Protein AF-0000000077130452 (afdb_homodimer)

pLDDT: mean 79.38, std 14.17, range [27.77, 95.69]

Structure (mmCIF, N/CA/C/O backbone):
data_AF-0000000077130452-model_v1
#
loop_
_entity.id
_entity.type
_entity.pdbx_description
1 polymer 'Flagellar outer dynein arm light chain 6'
#
loop_
_atom_site.group_PDB
_atom_site.id
_atom_site.type_symbol
_atom_site.label_atom_id
_atom_site.label_alt_id
_atom_site.label_comp_id
_atom_site.label_asym_id
_atom_site.label_entity_id
_atom_site.label_seq_id
_atom_site.pdbx_PDB_ins_code
_atom_site.Cartn_x
_atom_site.Cartn_y
_atom_site.Cartn_z
_atom_site.occupancy
_atom_site.B_iso_or_equiv
_atom_site.auth_seq_id
_atom_site.auth_comp_id
_atom_site.auth_asym_id
_atom_site.auth_atom_id
_atom_site.pdbx_PDB_model_num
ATOM 1 N N . MET A 1 1 ? 11.617 19.062 -5.348 1 53.16 1 MET A N 1
ATOM 2 C CA . MET A 1 1 ? 11.344 18.922 -3.918 1 53.16 1 MET A CA 1
ATOM 3 C C . MET A 1 1 ? 10.008 18.219 -3.688 1 53.16 1 MET A C 1
ATOM 5 O O . MET A 1 1 ? 9.078 18.375 -4.48 1 53.16 1 MET A O 1
ATOM 9 N N . SER A 1 2 ? 9.766 17.203 -2.75 1 75.5 2 SER A N 1
ATOM 10 C CA . SER A 1 2 ? 8.531 16.438 -2.564 1 75.5 2 SER A CA 1
ATOM 11 C C . SER A 1 2 ? 7.43 17.312 -1.961 1 75.5 2 SER A C 1
ATOM 13 O O . SER A 1 2 ? 7.711 18.219 -1.174 1 75.5 2 SER A O 1
ATOM 15 N N . PHE A 1 3 ? 6.348 17.359 -2.559 1 86.62 3 PHE A N 1
ATOM 16 C CA . PHE A 1 3 ? 5.227 18.141 -2.049 1 86.62 3 PHE A CA 1
ATOM 17 C C . PHE A 1 3 ? 4.82 17.656 -0.661 1 86.62 3 PHE A C 1
ATOM 19 O O . PHE A 1 3 ? 4.105 18.359 0.059 1 86.62 3 PHE A O 1
ATOM 26 N N . GLN A 1 4 ? 5.406 16.469 -0.27 1 92 4 GLN A N 1
ATOM 27 C CA . GLN A 1 4 ? 5.121 15.945 1.064 1 92 4 GLN A CA 1
ATOM 28 C C . GLN A 1 4 ? 6.375 15.953 1.937 1 92 4 GLN A C 1
ATOM 30 O O . GLN A 1 4 ? 7.473 15.672 1.458 1 92 4 GLN A O 1
ATOM 35 N N . THR A 1 5 ? 6.141 16.344 3.184 1 93 5 THR A N 1
ATOM 36 C CA . THR A 1 5 ? 7.215 16.266 4.168 1 93 5 THR A CA 1
ATOM 37 C C . THR A 1 5 ? 7.125 14.961 4.965 1 93 5 THR A C 1
ATOM 39 O O . THR A 1 5 ? 6.047 14.594 5.441 1 93 5 THR A O 1
ATOM 42 N N . ALA A 1 6 ? 8.227 14.289 5.09 1 93.06 6 ALA A N 1
ATOM 43 C CA . ALA A 1 6 ? 8.25 13.039 5.844 1 93.06 6 ALA A CA 1
ATOM 44 C C . ALA A 1 6 ? 8.438 13.305 7.336 1 93.06 6 ALA A C 1
ATOM 46 O O . ALA A 1 6 ? 9.391 13.977 7.738 1 93.06 6 ALA A O 1
ATOM 47 N N . LEU A 1 7 ? 7.461 12.75 8.141 1 94.75 7 LEU A N 1
ATOM 48 C CA . LEU A 1 7 ? 7.621 12.742 9.586 1 94.75 7 LEU A CA 1
ATOM 49 C C . LEU A 1 7 ? 8.422 11.523 10.039 1 94.75 7 LEU A C 1
ATOM 51 O O . LEU A 1 7 ? 8.023 10.383 9.773 1 94.75 7 LEU A O 1
ATOM 55 N N . THR A 1 8 ? 9.492 11.781 10.703 1 88.56 8 THR A N 1
ATOM 56 C CA . THR A 1 8 ? 10.43 10.688 10.938 1 88.56 8 THR A CA 1
ATOM 57 C C . THR A 1 8 ? 10.383 10.234 12.391 1 88.56 8 THR A C 1
ATOM 59 O O . THR A 1 8 ? 10.852 9.141 12.719 1 88.56 8 THR A O 1
ATOM 62 N N . ASP A 1 9 ? 9.969 11.07 13.211 1 94.31 9 ASP A N 1
ATOM 63 C CA . ASP A 1 9 ? 9.945 10.75 14.633 1 94.31 9 ASP A CA 1
ATOM 64 C C . ASP A 1 9 ? 8.867 11.547 15.359 1 94.31 9 ASP A C 1
ATOM 66 O O . ASP A 1 9 ? 8.18 12.375 14.75 1 94.31 9 ASP A O 1
ATOM 70 N N . ASP A 1 10 ? 8.727 11.266 16.672 1 95.69 10 ASP A N 1
ATOM 71 C CA . ASP A 1 10 ? 7.676 11.898 17.469 1 95.69 10 ASP A CA 1
ATOM 72 C C . ASP A 1 10 ? 7.938 13.398 17.625 1 95.69 10 ASP A C 1
ATOM 74 O O . ASP A 1 10 ? 7 14.188 17.703 1 95.69 10 ASP A O 1
ATOM 78 N N . ALA A 1 11 ? 9.18 13.734 17.641 1 95.06 11 ALA A N 1
ATOM 79 C CA . ALA A 1 11 ? 9.523 15.156 17.766 1 95.06 11 ALA A CA 1
ATOM 80 C C . ALA A 1 11 ? 9.023 15.938 16.547 1 95.06 11 ALA A C 1
ATOM 82 O O . ALA A 1 11 ? 8.398 17 16.703 1 95.06 11 ALA A O 1
ATOM 83 N N . SER A 1 12 ? 9.266 15.414 15.383 1 94.38 12 SER A N 1
ATOM 84 C CA . SER A 1 12 ? 8.781 16.047 14.164 1 94.38 12 SER A CA 1
ATOM 85 C C . SER A 1 12 ? 7.262 16.062 14.102 1 94.38 12 SER A C 1
ATOM 87 O O . SER A 1 12 ? 6.656 17.031 13.648 1 94.38 12 SER A O 1
ATOM 89 N N . TRP A 1 13 ? 6.66 15.055 14.578 1 94.25 13 TRP A N 1
ATOM 90 C CA . TRP A 1 13 ? 5.203 14.984 14.633 1 94.25 13 TRP A CA 1
ATOM 91 C C . TRP A 1 13 ? 4.641 16.109 15.508 1 94.25 13 TRP A C 1
ATOM 93 O O . TRP A 1 13 ? 3.742 16.844 15.086 1 94.25 13 TRP A O 1
ATOM 103 N N . LYS A 1 14 ? 5.152 16.219 16.656 1 92.81 14 LYS A N 1
ATOM 104 C CA . LYS A 1 14 ? 4.684 17.234 17.594 1 92.81 14 LYS A CA 1
ATOM 105 C C . LYS A 1 14 ? 4.855 18.641 17 1 92.81 14 LYS A C 1
ATOM 107 O O . LYS A 1 14 ? 3.92 19.438 17.031 1 92.81 14 LYS A O 1
ATOM 112 N N . LEU A 1 15 ? 5.969 18.922 16.5 1 93.06 15 LEU A N 1
ATOM 113 C CA . LEU A 1 15 ? 6.309 20.25 15.984 1 93.06 15 LEU A CA 1
ATOM 114 C C . LEU A 1 15 ? 5.445 20.594 14.773 1 93.06 15 LEU A C 1
ATOM 116 O O . LEU A 1 15 ? 4.855 21.688 14.719 1 93.06 15 LEU A O 1
ATOM 120 N N . GLU A 1 16 ? 5.301 19.625 13.875 1 93.12 16 GLU A N 1
ATOM 121 C CA . GLU A 1 16 ? 4.68 19.922 12.594 1 93.12 16 GLU A CA 1
ATOM 122 C C . GLU A 1 16 ? 3.162 19.797 12.664 1 93.12 16 GLU A C 1
ATOM 124 O O . GLU A 1 16 ? 2.438 20.5 11.961 1 93.12 16 GLU A O 1
ATOM 129 N N . ILE A 1 17 ? 2.656 18.938 13.484 1 91.56 17 ILE A N 1
ATOM 130 C CA . ILE A 1 17 ? 1.232 18.625 13.477 1 91.56 17 ILE A CA 1
ATOM 131 C C . ILE A 1 17 ? 0.547 19.297 14.656 1 91.56 17 ILE A C 1
ATOM 133 O O . ILE A 1 17 ? -0.496 19.938 14.5 1 91.56 17 ILE A O 1
ATOM 137 N N . MET A 1 18 ? 1.124 19.266 15.781 1 89.31 18 MET A N 1
ATOM 138 C CA . MET A 1 18 ? 0.428 19.672 17 1 89.31 18 MET A CA 1
ATOM 139 C C . MET A 1 18 ? 0.688 21.141 17.297 1 89.31 18 MET A C 1
ATOM 141 O O . MET A 1 18 ? -0.139 21.812 17.938 1 89.31 18 MET A O 1
ATOM 145 N N . GLU A 1 19 ? 1.755 21.656 16.906 1 90.31 19 GLU A N 1
ATOM 146 C CA . GLU A 1 19 ? 2.15 23 17.297 1 90.31 19 GLU A CA 1
ATOM 147 C C . GLU A 1 19 ? 2.072 23.969 16.125 1 90.31 19 GLU A C 1
ATOM 149 O O . GLU A 1 19 ? 2.898 24.891 16 1 90.31 19 GLU A O 1
ATOM 154 N N . THR A 1 20 ? 1.308 23.766 15.164 1 87.44 20 THR A N 1
ATOM 155 C CA . THR A 1 20 ? 1.154 24.641 14.008 1 87.44 20 THR A CA 1
ATOM 156 C C . THR A 1 20 ? -0.302 25.062 13.836 1 87.44 20 THR A C 1
ATOM 158 O O . THR A 1 20 ? -1.007 24.531 12.969 1 87.44 20 THR A O 1
ATOM 161 N N . PRO A 1 21 ? -0.694 26.047 14.57 1 87.06 21 PRO A N 1
ATOM 162 C CA . PRO A 1 21 ? -2.084 26.5 14.492 1 87.06 21 PRO A CA 1
ATOM 163 C C . PRO A 1 21 ? -2.422 27.141 13.141 1 87.06 21 PRO A C 1
ATOM 165 O O . PRO A 1 21 ? -1.554 27.75 12.508 1 87.06 21 PRO A O 1
ATOM 168 N N . GLY A 1 22 ? -3.625 26.922 12.68 1 87.75 22 GLY A N 1
ATOM 169 C CA . GLY A 1 22 ? -4.117 27.562 11.469 1 87.75 22 GLY A CA 1
ATOM 170 C C . GLY A 1 22 ? -3.785 26.781 10.203 1 87.75 22 GLY A C 1
ATOM 171 O O . GLY A 1 22 ? -4.141 27.203 9.102 1 87.75 22 GLY A O 1
ATOM 172 N N . MET A 1 23 ? -3.1 25.703 10.422 1 88.25 23 MET A N 1
ATOM 173 C CA . MET A 1 23 ? -2.68 24.891 9.273 1 88.25 23 MET A CA 1
ATOM 174 C C . MET A 1 23 ? -3.539 23.641 9.141 1 88.25 23 MET A C 1
ATOM 176 O O . MET A 1 23 ? -3.844 22.984 10.141 1 88.25 23 MET A O 1
ATOM 180 N N . PHE A 1 24 ? -3.982 23.453 7.883 1 88.62 24 PHE A N 1
ATOM 181 C CA . PHE A 1 24 ? -4.625 22.188 7.555 1 88.62 24 PHE A CA 1
ATOM 182 C C . PHE A 1 24 ? -3.59 21.141 7.148 1 88.62 24 PHE A C 1
ATOM 184 O O . PHE A 1 24 ? -2.906 21.312 6.137 1 88.62 24 PHE A O 1
ATOM 191 N N . GLN A 1 25 ? -3.521 20.141 7.984 1 91 25 GLN A N 1
ATOM 192 C CA . GLN A 1 25 ? -2.463 19.156 7.773 1 91 25 GLN A CA 1
ATOM 193 C C . GLN A 1 25 ? -3.039 17.812 7.34 1 91 25 GLN A C 1
ATOM 195 O O . GLN A 1 25 ? -4.012 17.328 7.926 1 91 25 GLN A O 1
ATOM 200 N N . ILE A 1 26 ? -2.459 17.297 6.305 1 90.56 26 ILE A N 1
ATOM 201 C CA . ILE A 1 26 ? -2.842 15.992 5.789 1 90.56 26 ILE A CA 1
ATOM 202 C C . ILE A 1 26 ? -1.661 15.031 5.902 1 90.56 26 ILE A C 1
ATOM 204 O O . ILE A 1 26 ? -0.578 15.305 5.379 1 90.56 26 ILE A O 1
ATOM 208 N N . ILE A 1 27 ? -1.965 13.891 6.605 1 91.69 27 ILE A N 1
ATOM 209 C CA . ILE A 1 27 ? -0.897 12.93 6.863 1 91.69 27 ILE A CA 1
ATOM 210 C C . ILE A 1 27 ? -1.239 11.594 6.215 1 91.69 27 ILE A C 1
ATOM 212 O O . ILE A 1 27 ? -2.277 11 6.512 1 91.69 27 ILE A O 1
ATOM 216 N N . ASP A 1 28 ? -0.434 11.234 5.316 1 89.44 28 ASP A N 1
ATOM 217 C CA . ASP A 1 28 ? -0.476 9.883 4.758 1 89.44 28 ASP A CA 1
ATOM 218 C C . ASP A 1 28 ? 0.273 8.898 5.648 1 89.44 28 ASP A C 1
ATOM 220 O O . ASP A 1 28 ? 1.506 8.891 5.68 1 89.44 28 ASP A O 1
ATOM 224 N N . VAL A 1 29 ? -0.479 8.062 6.387 1 89.31 29 VAL A N 1
ATOM 225 C CA . VAL A 1 29 ? 0.118 7.117 7.328 1 89.31 29 VAL A CA 1
ATOM 226 C C . VAL A 1 29 ? 0.308 5.762 6.652 1 89.31 29 VAL A C 1
ATOM 228 O O . VAL A 1 29 ? -0.655 5.164 6.164 1 89.31 29 VAL A O 1
ATOM 231 N N . HIS A 1 30 ? 1.529 5.398 6.668 1 82.88 30 HIS A N 1
ATOM 232 C CA . HIS A 1 30 ? 1.916 4.145 6.031 1 82.88 30 HIS A CA 1
ATOM 233 C C . HIS A 1 30 ? 2.902 3.367 6.898 1 82.88 30 HIS A C 1
ATOM 235 O O . HIS A 1 30 ? 3.168 3.75 8.039 1 82.88 30 HIS A O 1
ATOM 241 N N . GLN A 1 31 ? 3.312 2.201 6.332 1 78.12 31 GLN A N 1
ATOM 242 C CA . GLN A 1 31 ? 4.387 1.441 6.965 1 78.12 31 GLN A CA 1
ATOM 243 C C . GLN A 1 31 ? 5.625 1.396 6.07 1 78.12 31 GLN A C 1
ATOM 245 O O . GLN A 1 31 ? 5.531 1.597 4.859 1 78.12 31 GLN A O 1
ATOM 250 N N . SER A 1 32 ? 6.719 1.071 6.656 1 75.25 32 SER A N 1
ATOM 251 C CA . SER A 1 32 ? 8 1.127 5.969 1 75.25 32 SER A CA 1
ATOM 252 C C . SER A 1 32 ? 7.996 0.261 4.711 1 75.25 32 SER A C 1
ATOM 254 O O . SER A 1 32 ? 8.562 0.641 3.688 1 75.25 32 SER A O 1
ATOM 256 N N . TRP A 1 33 ? 7.352 -0.748 4.715 1 69.19 33 TRP A N 1
ATOM 257 C CA . TRP A 1 33 ? 7.398 -1.681 3.596 1 69.19 33 TRP A CA 1
ATOM 258 C C . TRP A 1 33 ? 6.336 -1.34 2.557 1 69.19 33 TRP A C 1
ATOM 260 O O . TRP A 1 33 ? 6.359 -1.862 1.44 1 69.19 33 TRP A O 1
ATOM 270 N N . THR A 1 34 ? 5.477 -0.642 2.758 1 69.69 34 THR A N 1
ATOM 271 C CA . THR A 1 34 ? 4.457 -0.281 1.779 1 69.69 34 THR A CA 1
ATOM 272 C C . THR A 1 34 ? 4.719 1.112 1.215 1 69.69 34 THR A C 1
ATOM 274 O O . THR A 1 34 ? 4.559 1.342 0.014 1 69.69 34 THR A O 1
ATOM 277 N N . GLY A 1 35 ? 5.246 1.901 1.979 1 72.56 35 GLY A N 1
ATOM 278 C CA . GLY A 1 35 ? 5.406 3.287 1.569 1 72.56 35 GLY A CA 1
ATOM 279 C C . GLY A 1 35 ? 4.086 3.996 1.332 1 72.56 35 GLY A C 1
ATOM 280 O O . GLY A 1 35 ? 3.018 3.434 1.589 1 72.56 35 GLY A O 1
ATOM 281 N N . PRO A 1 36 ? 4.211 5.301 0.922 1 76.69 36 PRO A N 1
ATOM 282 C CA . PRO A 1 36 ? 2.994 6.082 0.693 1 76.69 36 PRO A CA 1
ATOM 283 C C . PRO A 1 36 ? 2.23 5.637 -0.551 1 76.69 36 PRO A C 1
ATOM 285 O O . PRO A 1 36 ? 2.84 5.195 -1.528 1 76.69 36 PRO A O 1
ATOM 288 N N . CYS A 1 37 ? 0.938 5.723 -0.411 1 71.69 37 CYS A N 1
ATOM 289 C CA . CYS A 1 37 ? 0.054 5.27 -1.479 1 71.69 37 CYS A CA 1
ATOM 290 C C . CYS A 1 37 ? 0.219 6.129 -2.725 1 71.69 37 CYS A C 1
ATOM 292 O O . CYS A 1 37 ? 0.013 7.344 -2.678 1 71.69 37 CYS A O 1
ATOM 294 N N . LYS A 1 38 ? 0.554 5.496 -3.758 1 68.69 38 LYS A N 1
ATOM 295 C CA . LYS A 1 38 ? 0.825 6.219 -4.996 1 68.69 38 LYS A CA 1
ATOM 296 C C . LYS A 1 38 ? -0.445 6.863 -5.547 1 68.69 38 LYS A C 1
ATOM 298 O O . LYS A 1 38 ? -0.415 8 -6.02 1 68.69 38 LYS A O 1
ATOM 303 N N . ALA A 1 39 ? -1.472 6.156 -5.469 1 68.5 39 ALA A N 1
ATOM 304 C CA . ALA A 1 39 ? -2.729 6.641 -6.039 1 68.5 39 ALA A CA 1
ATOM 305 C C . ALA A 1 39 ? -3.139 7.969 -5.414 1 68.5 39 ALA A C 1
ATOM 307 O O . ALA A 1 39 ? -3.586 8.883 -6.113 1 68.5 39 ALA A O 1
ATOM 308 N N . ILE A 1 40 ? -2.943 8.109 -4.273 1 75.44 40 ILE A N 1
ATOM 309 C CA . ILE A 1 40 ? -3.395 9.312 -3.578 1 75.44 40 ILE A CA 1
ATOM 310 C C . ILE A 1 40 ? -2.352 10.422 -3.729 1 75.44 40 ILE A C 1
ATOM 312 O O . ILE A 1 40 ? -2.678 11.602 -3.637 1 75.44 40 ILE A O 1
ATOM 316 N N . GLN A 1 41 ? -1.177 9.977 -3.945 1 78.44 41 GLN A N 1
ATOM 317 C CA . GLN A 1 41 ? -0.12 10.969 -4.113 1 78.44 41 GLN A CA 1
ATOM 318 C C . GLN A 1 41 ? -0.396 11.867 -5.312 1 78.44 41 GLN A C 1
ATOM 320 O O . GLN A 1 41 ? -0.144 13.078 -5.262 1 78.44 41 GLN A O 1
ATOM 325 N N . SER A 1 42 ? -0.826 11.281 -6.344 1 77.19 42 SER A N 1
ATOM 326 C CA . SER A 1 42 ? -1.162 12.07 -7.523 1 77.19 42 SER A CA 1
ATOM 327 C C . SER A 1 42 ? -2.242 13.102 -7.211 1 77.19 42 SER A C 1
ATOM 329 O O . SER A 1 42 ? -2.156 14.25 -7.648 1 77.19 42 SER A O 1
ATOM 331 N N . THR A 1 43 ? -3.215 12.742 -6.5 1 78.06 43 THR A N 1
ATOM 332 C CA . THR A 1 43 ? -4.305 13.625 -6.109 1 78.06 43 THR A CA 1
ATOM 333 C C . THR A 1 43 ? -3.793 14.742 -5.203 1 78.06 43 THR A C 1
ATOM 335 O O . THR A 1 43 ? -4.117 15.914 -5.41 1 78.06 43 THR A O 1
ATOM 338 N N . PHE A 1 44 ? -2.992 14.422 -4.289 1 83.38 44 PHE A N 1
ATOM 339 C CA . PHE A 1 44 ? -2.428 15.398 -3.365 1 83.38 44 PHE A CA 1
ATOM 340 C C . PHE A 1 44 ? -1.548 16.406 -4.105 1 83.38 44 PHE A C 1
ATOM 342 O O . PHE A 1 44 ? -1.563 17.594 -3.799 1 83.38 44 PHE A O 1
ATOM 349 N N . LYS A 1 45 ? -0.861 15.859 -5.066 1 84.69 45 LYS A N 1
ATOM 350 C CA . LYS A 1 45 ? -0.005 16.734 -5.859 1 84.69 45 LYS A CA 1
ATOM 351 C C . LYS A 1 45 ? -0.831 17.766 -6.625 1 84.69 45 LYS A C 1
ATOM 353 O O . LYS A 1 45 ? -0.476 18.953 -6.664 1 84.69 45 LYS A O 1
ATOM 358 N N . LYS A 1 46 ? -1.839 17.344 -7.164 1 80.44 46 LYS A N 1
ATOM 359 C CA . LYS A 1 46 ? -2.734 18.234 -7.883 1 80.44 46 LYS A CA 1
ATOM 360 C C . LYS A 1 46 ? -3.295 19.312 -6.957 1 80.44 46 LYS A C 1
ATOM 362 O O . LYS A 1 46 ? -3.295 20.5 -7.301 1 80.44 46 LYS A O 1
ATOM 367 N N . ILE A 1 47 ? -3.74 18.906 -5.828 1 80.94 47 ILE A N 1
ATOM 368 C CA . ILE A 1 47 ? -4.301 19.844 -4.855 1 80.94 47 ILE A CA 1
ATOM 369 C C . ILE A 1 47 ? -3.229 20.828 -4.402 1 80.94 47 ILE A C 1
ATOM 371 O O . ILE A 1 47 ? -3.492 22.016 -4.266 1 80.94 47 ILE A O 1
ATOM 375 N N . PHE A 1 48 ? -2.09 20.359 -4.188 1 82.56 48 PHE A N 1
ATOM 376 C CA . PHE A 1 48 ? -0.96 21.188 -3.766 1 82.56 48 PHE A CA 1
ATOM 377 C C . PHE A 1 48 ? -0.667 22.266 -4.793 1 82.56 48 PHE A C 1
ATOM 379 O O . PHE A 1 48 ? -0.435 23.422 -4.434 1 82.56 48 PHE A O 1
ATOM 386 N N . PHE A 1 49 ? -0.702 21.875 -5.977 1 84.62 49 PHE A N 1
ATOM 387 C CA . PHE A 1 49 ? -0.377 22.828 -7.039 1 84.62 49 PHE A CA 1
ATOM 388 C C . PHE A 1 49 ? -1.52 23.812 -7.254 1 84.62 49 PHE A C 1
ATOM 390 O O . PHE A 1 49 ? -1.284 24.984 -7.527 1 84.62 49 PHE A O 1
ATOM 397 N N . GLU A 1 50 ? -2.744 23.391 -7.059 1 80.69 50 GLU A N 1
ATOM 398 C CA . GLU A 1 50 ? -3.916 24.219 -7.312 1 80.69 50 GLU A CA 1
ATOM 399 C C . GLU A 1 50 ? -4.219 25.125 -6.117 1 80.69 50 GLU A C 1
ATOM 401 O O . GLU A 1 50 ? -4.742 26.234 -6.285 1 80.69 50 GLU A O 1
ATOM 406 N N . HIS A 1 51 ? -3.848 24.609 -4.914 1 79.75 51 HIS A N 1
ATOM 407 C CA . HIS A 1 51 ? -4.227 25.344 -3.705 1 79.75 51 HIS A CA 1
ATOM 408 C C . HIS A 1 51 ? -3.023 25.562 -2.793 1 79.75 51 HIS A C 1
ATOM 410 O O . HIS A 1 51 ? -3.168 25.594 -1.568 1 79.75 51 HIS A O 1
ATOM 416 N N . GLY A 1 52 ? -1.884 25.625 -3.395 1 75.06 52 GLY A N 1
ATOM 417 C CA . GLY A 1 52 ? -0.645 25.75 -2.645 1 75.06 52 GLY A CA 1
ATOM 418 C C . GLY A 1 52 ? -0.56 27.047 -1.858 1 75.06 52 GLY A C 1
ATOM 419 O O . GLY A 1 52 ? 0.226 27.156 -0.915 1 75.06 52 GLY A O 1
ATOM 420 N N . ASP A 1 53 ? -1.363 27.969 -2.143 1 83.19 53 ASP A N 1
ATOM 421 C CA . ASP A 1 53 ? -1.396 29.25 -1.46 1 83.19 53 ASP A CA 1
ATOM 422 C C . ASP A 1 53 ? -2.23 29.172 -0.183 1 83.19 53 ASP A C 1
ATOM 424 O O . ASP A 1 53 ? -2.172 30.078 0.657 1 83.19 53 ASP A O 1
ATOM 428 N N . LYS A 1 54 ? -2.936 28.141 -0.027 1 81.81 54 LYS A N 1
ATOM 429 C CA . LYS A 1 54 ? -3.754 27.938 1.165 1 81.81 54 LYS A CA 1
ATOM 430 C C . LYS A 1 54 ? -2.934 27.312 2.289 1 81.81 54 LYS A C 1
ATOM 432 O O . LYS A 1 54 ? -1.845 26.781 2.053 1 81.81 54 LYS A O 1
ATOM 437 N N . PRO A 1 55 ? -3.395 27.516 3.496 1 88.38 55 PRO A N 1
ATOM 438 C CA . PRO A 1 55 ? -2.684 26.953 4.641 1 88.38 55 PRO A CA 1
ATOM 439 C C . PRO A 1 55 ? -2.867 25.438 4.754 1 88.38 55 PRO A C 1
ATOM 441 O O . PRO A 1 55 ? -3.611 24.969 5.617 1 88.38 55 PRO A O 1
ATOM 444 N N . ILE A 1 56 ? -2.256 24.781 3.783 1 88 56 ILE A N 1
ATOM 445 C CA . ILE A 1 56 ? -2.344 23.328 3.725 1 88 56 ILE A CA 1
ATOM 446 C C . ILE A 1 56 ? -0.942 22.734 3.633 1 88 56 ILE A C 1
ATOM 448 O O . ILE A 1 56 ? -0.08 23.25 2.928 1 88 56 ILE A O 1
ATOM 452 N N . LYS A 1 57 ? -0.711 21.641 4.418 1 90.88 57 LYS A N 1
ATOM 453 C CA . LYS A 1 57 ? 0.553 20.922 4.379 1 90.88 57 LYS A CA 1
ATOM 454 C C . LYS A 1 57 ? 0.315 19.406 4.273 1 90.88 57 LYS A C 1
ATOM 456 O O . LYS A 1 57 ? -0.613 18.875 4.887 1 90.88 57 LYS A O 1
ATOM 461 N N . PHE A 1 58 ? 1.157 18.844 3.496 1 91.69 58 PHE A N 1
ATOM 462 C CA . PHE A 1 58 ? 1.081 17.406 3.273 1 91.69 58 PHE A CA 1
ATOM 463 C C . PHE A 1 58 ? 2.277 16.703 3.898 1 91.69 58 PHE A C 1
ATOM 465 O O . PHE A 1 58 ? 3.418 17.141 3.744 1 91.69 58 PHE A O 1
ATOM 472 N N . PHE A 1 59 ? 1.933 15.586 4.613 1 93.25 59 PHE A N 1
ATOM 473 C CA . PHE A 1 59 ? 2.975 14.836 5.297 1 93.25 59 PHE A CA 1
ATOM 474 C C . PHE A 1 59 ? 2.852 13.344 4.996 1 93.25 59 PHE A C 1
ATOM 476 O O . PHE A 1 59 ? 1.798 12.883 4.559 1 93.25 59 PHE A O 1
ATOM 483 N N . THR A 1 60 ? 3.93 12.625 5.148 1 92.62 60 THR A N 1
ATOM 484 C CA . THR A 1 60 ? 3.947 11.172 5.254 1 92.62 60 THR A CA 1
ATOM 485 C C . THR A 1 60 ? 4.48 10.734 6.613 1 92.62 60 THR A C 1
ATOM 487 O O . THR A 1 60 ? 5.332 11.406 7.199 1 92.62 60 THR A O 1
ATOM 490 N N . ALA A 1 61 ? 3.924 9.664 7.133 1 92.62 61 ALA A N 1
ATOM 491 C CA . ALA A 1 61 ? 4.363 9.141 8.422 1 92.62 61 ALA A CA 1
ATOM 492 C C . ALA A 1 61 ? 4.438 7.613 8.391 1 92.62 61 ALA A C 1
ATOM 494 O O . ALA A 1 61 ? 3.484 6.949 7.98 1 92.62 61 ALA A O 1
ATOM 495 N N . ASP A 1 62 ? 5.57 7.156 8.844 1 89.06 62 ASP A N 1
ATOM 496 C CA . ASP A 1 62 ? 5.734 5.719 9.031 1 89.06 62 ASP A CA 1
ATOM 497 C C . ASP A 1 62 ? 5.23 5.277 10.406 1 89.06 62 ASP A C 1
ATOM 499 O O . ASP A 1 62 ? 5.867 5.559 11.422 1 89.06 62 ASP A O 1
ATOM 503 N N . ALA A 1 63 ? 4.156 4.527 10.359 1 89.88 63 ALA A N 1
ATOM 504 C CA . ALA A 1 63 ? 3.48 4.137 11.594 1 89.88 63 ALA A CA 1
ATOM 505 C C . ALA A 1 63 ? 4.379 3.25 12.453 1 89.88 63 ALA A C 1
ATOM 507 O O . ALA A 1 63 ? 4.203 3.172 13.672 1 89.88 63 ALA A O 1
ATOM 508 N N . SER A 1 64 ? 5.336 2.594 11.852 1 86.94 64 SER A N 1
ATOM 509 C CA . SER A 1 64 ? 6.207 1.686 12.586 1 86.94 64 SER A CA 1
ATOM 510 C C . SER A 1 64 ? 7.309 2.447 13.312 1 86.94 64 SER A C 1
ATOM 512 O O . SER A 1 64 ? 7.992 1.889 14.172 1 86.94 64 SER A O 1
ATOM 514 N N . LYS A 1 65 ? 7.426 3.701 13.094 1 90.5 65 LYS A N 1
ATOM 515 C CA . LYS A 1 65 ? 8.555 4.457 13.633 1 90.5 65 LYS A CA 1
ATOM 516 C C . LYS A 1 65 ? 8.078 5.59 14.531 1 90.5 65 LYS A C 1
ATOM 518 O O . LYS A 1 65 ? 8.891 6.246 15.195 1 90.5 65 LYS A O 1
ATOM 523 N N . ILE A 1 66 ? 6.855 5.922 14.453 1 94.12 66 ILE A N 1
ATOM 524 C CA . ILE A 1 66 ? 6.301 7.066 15.172 1 94.12 66 ILE A CA 1
ATOM 525 C C . ILE A 1 66 ? 5.273 6.582 16.188 1 94.12 66 ILE A C 1
ATOM 527 O O . ILE A 1 66 ? 4.25 5.996 15.82 1 94.12 66 ILE A O 1
ATOM 531 N N . ASP A 1 67 ? 5.473 6.902 17.422 1 95.31 67 ASP A N 1
ATOM 532 C CA . ASP A 1 67 ? 4.582 6.465 18.484 1 95.31 67 ASP A CA 1
ATOM 533 C C . ASP A 1 67 ? 3.186 7.055 18.312 1 95.31 67 ASP A C 1
ATOM 535 O O . ASP A 1 67 ? 2.186 6.383 18.578 1 95.31 67 ASP A O 1
ATOM 539 N N . ALA A 1 68 ? 3.055 8.25 17.891 1 92.81 68 ALA A N 1
ATOM 540 C CA . ALA A 1 68 ? 1.777 8.938 17.703 1 92.81 68 ALA A CA 1
ATOM 541 C C . ALA A 1 68 ? 0.926 8.234 16.656 1 92.81 68 ALA A C 1
ATOM 543 O O . ALA A 1 68 ? -0.293 8.422 16.609 1 92.81 68 ALA A O 1
ATOM 544 N N . ALA A 1 69 ? 1.539 7.43 15.797 1 92.81 69 ALA A N 1
ATOM 545 C CA . ALA A 1 69 ? 0.835 6.75 14.711 1 92.81 69 ALA A CA 1
ATOM 546 C C . ALA A 1 69 ? 0.806 5.242 14.938 1 92.81 69 ALA A C 1
ATOM 548 O O . ALA A 1 69 ? 0.436 4.48 14.039 1 92.81 69 ALA A O 1
ATOM 549 N N . LYS A 1 70 ? 1.173 4.746 16.125 1 92.25 70 LYS A N 1
ATOM 550 C CA . LYS A 1 70 ? 1.369 3.326 16.406 1 92.25 70 LYS A CA 1
ATOM 551 C C . LYS A 1 70 ? 0.073 2.543 16.219 1 92.25 70 LYS A C 1
ATOM 553 O O . LYS A 1 70 ? 0.099 1.369 15.844 1 92.25 70 LYS A O 1
ATOM 558 N N . ASP A 1 71 ? -1.045 3.205 16.453 1 91.12 71 ASP A N 1
ATOM 559 C CA . ASP A 1 71 ? -2.346 2.551 16.359 1 91.12 71 ASP A CA 1
ATOM 560 C C . ASP A 1 71 ? -2.682 2.189 14.914 1 91.12 71 ASP A C 1
ATOM 562 O O . ASP A 1 71 ? -3.605 1.413 14.664 1 91.12 71 ASP A O 1
ATOM 566 N N . TYR A 1 72 ? -1.905 2.65 14 1 89.25 72 TYR A N 1
ATOM 567 C CA . TYR A 1 72 ? -2.201 2.42 12.594 1 89.25 72 TYR A CA 1
ATOM 568 C C . TYR A 1 72 ? -1.271 1.364 12 1 89.25 72 TYR A C 1
ATOM 570 O O . TYR A 1 72 ? -1.341 1.06 10.812 1 89.25 72 TYR A O 1
ATOM 578 N N . VAL A 1 73 ? -0.419 0.913 12.828 1 83.94 73 VAL A N 1
ATOM 579 C CA . VAL A 1 73 ? 0.378 -0.233 12.406 1 83.94 73 VAL A CA 1
ATOM 580 C C . VAL A 1 73 ? -0.541 -1.396 12.039 1 83.94 73 VAL A C 1
ATOM 582 O O . VAL A 1 73 ? -1.491 -1.697 12.766 1 83.94 73 VAL A O 1
ATOM 585 N N . GLY A 1 74 ? -0.287 -1.939 10.758 1 78 74 GLY A N 1
ATOM 586 C CA . GLY A 1 74 ? -1.105 -3.064 10.336 1 78 74 GLY A CA 1
ATOM 587 C C . GLY A 1 74 ? -2.309 -2.652 9.508 1 78 74 GLY A C 1
ATOM 588 O O . GLY A 1 74 ? -3.057 -3.502 9.023 1 78 74 GLY A O 1
ATOM 589 N N . SER A 1 75 ? -2.529 -1.319 9.445 1 78.44 75 SER A N 1
ATOM 590 C CA . SER A 1 75 ? -3.666 -0.832 8.672 1 78.44 75 SER A CA 1
ATOM 591 C C . SER A 1 75 ? -3.535 -1.21 7.199 1 78.44 75 SER A C 1
ATOM 593 O O . SER A 1 75 ? -4.535 -1.281 6.48 1 78.44 75 SER A O 1
ATOM 595 N N . CYS A 1 76 ? -2.381 -1.362 6.762 1 74.94 76 CYS A N 1
ATOM 596 C CA . CYS A 1 76 ? -2.127 -1.801 5.391 1 74.94 76 CYS A CA 1
ATOM 597 C C . CYS A 1 76 ? -1.191 -3.004 5.371 1 74.94 76 CYS A C 1
ATOM 599 O O . CYS A 1 76 ? -0.009 -2.881 5.691 1 74.94 76 CYS A O 1
ATOM 601 N N . GLU A 1 77 ? -1.766 -4.039 5.023 1 75.81 77 GLU A N 1
ATOM 602 C CA . GLU A 1 77 ? -0.979 -5.262 4.91 1 75.81 77 GLU A CA 1
ATOM 603 C C . GLU A 1 77 ? -1.204 -5.941 3.562 1 75.81 77 GLU A C 1
ATOM 605 O O . GLU A 1 77 ? -2.246 -6.562 3.34 1 75.81 77 GLU A O 1
ATOM 610 N N . PRO A 1 78 ? -0.261 -5.73 2.801 1 76.81 78 PRO A N 1
ATOM 611 C CA . PRO A 1 78 ? -0.378 -6.504 1.562 1 76.81 78 PRO A CA 1
ATOM 612 C C . PRO A 1 78 ? -0.438 -8.008 1.808 1 76.81 78 PRO A C 1
ATOM 614 O O . PRO A 1 78 ? 0.102 -8.5 2.803 1 76.81 78 PRO A O 1
ATOM 617 N N . VAL A 1 79 ? -1.146 -8.688 0.901 1 84.81 79 VAL A N 1
ATOM 618 C CA . VAL A 1 79 ? -1.247 -10.133 1.039 1 84.81 79 VAL A CA 1
ATOM 619 C C . VAL A 1 79 ? -0.572 -10.812 -0.149 1 84.81 79 VAL A C 1
ATOM 621 O O . VAL A 1 79 ? -0.752 -10.398 -1.296 1 84.81 79 VAL A O 1
ATOM 624 N N . PHE A 1 80 ? 0.233 -11.742 0.208 1 86.94 80 PHE A N 1
ATOM 625 C CA . PHE A 1 80 ? 0.884 -12.555 -0.809 1 86.94 80 PHE A CA 1
ATOM 626 C C . PHE A 1 80 ? 0.439 -14.008 -0.702 1 86.94 80 PHE A C 1
ATOM 628 O O . PHE A 1 80 ? 0.542 -14.617 0.365 1 86.94 80 PHE A O 1
ATOM 635 N N . LEU A 1 81 ? -0.069 -14.461 -1.843 1 90.12 81 LEU A N 1
ATOM 636 C CA . LEU A 1 81 ? -0.512 -15.844 -1.902 1 90.12 81 LEU A CA 1
ATOM 637 C C . LEU A 1 81 ? 0.494 -16.703 -2.662 1 90.12 81 LEU A C 1
ATOM 639 O O . LEU A 1 81 ? 0.965 -16.312 -3.732 1 90.12 81 LEU A O 1
ATOM 643 N N . PHE A 1 82 ? 0.816 -17.812 -2.061 1 87.69 82 PHE A N 1
ATOM 644 C CA . PHE A 1 82 ? 1.702 -18.812 -2.658 1 87.69 82 PHE A CA 1
ATOM 645 C C . PHE A 1 82 ? 0.941 -20.094 -2.986 1 87.69 82 PHE A C 1
ATOM 647 O O . PHE A 1 82 ? 0.341 -20.703 -2.104 1 87.69 82 PHE A O 1
ATOM 654 N N . TYR A 1 83 ? 0.94 -20.375 -4.273 1 88.31 83 TYR A N 1
ATOM 655 C CA . TYR A 1 83 ? 0.248 -21.578 -4.734 1 88.31 83 TYR A CA 1
ATOM 656 C C . TYR A 1 83 ? 1.229 -22.578 -5.336 1 88.31 83 TYR A C 1
ATOM 658 O O . TYR A 1 83 ? 2.109 -22.203 -6.113 1 88.31 83 TYR A O 1
ATOM 666 N N . LYS A 1 84 ? 1.053 -23.844 -4.898 1 83.25 84 LYS A N 1
ATOM 667 C CA . LYS A 1 84 ? 1.783 -24.953 -5.508 1 83.25 84 LYS A CA 1
ATOM 668 C C . LYS A 1 84 ? 0.996 -26.25 -5.398 1 83.25 84 LYS A C 1
ATOM 670 O O . LYS A 1 84 ? 0.669 -26.703 -4.297 1 83.25 84 LYS A O 1
ATOM 675 N N . ASP A 1 85 ? 0.661 -26.812 -6.582 1 83.12 85 ASP A N 1
ATOM 676 C CA . ASP A 1 85 ? 0.044 -28.125 -6.664 1 83.12 85 ASP A CA 1
ATOM 677 C C . ASP A 1 85 ? -1.168 -28.234 -5.742 1 83.12 85 ASP A C 1
ATOM 679 O O . ASP A 1 85 ? -1.285 -29.172 -4.961 1 83.12 85 ASP A O 1
ATOM 683 N N . GLY A 1 86 ? -2.059 -27.25 -5.754 1 79.12 86 GLY A N 1
ATOM 684 C CA . GLY A 1 86 ? -3.314 -27.297 -5.023 1 79.12 86 GLY A CA 1
ATOM 685 C C . GLY A 1 86 ? -3.193 -26.781 -3.602 1 79.12 86 GLY A C 1
ATOM 686 O O . GLY A 1 86 ? -4.191 -26.688 -2.881 1 79.12 86 GLY A O 1
ATOM 687 N N . LYS A 1 87 ? -2.004 -26.484 -3.152 1 85.06 87 LYS A N 1
ATOM 688 C CA . LYS A 1 87 ? -1.779 -25.953 -1.812 1 85.06 87 LYS A CA 1
ATOM 689 C C . LYS A 1 87 ? -1.593 -24.438 -1.85 1 85.06 87 LYS A C 1
ATOM 691 O O . LYS A 1 87 ? -0.907 -23.906 -2.729 1 85.06 87 LYS A O 1
ATOM 696 N N . LYS A 1 88 ? -2.305 -23.797 -0.866 1 88.81 88 LYS A N 1
ATOM 697 C CA . LYS A 1 88 ? -2.24 -22.344 -0.757 1 88.81 88 LYS A CA 1
ATOM 698 C C . LYS A 1 88 ? -1.648 -21.922 0.584 1 88.81 88 LYS A C 1
ATOM 700 O O . LYS A 1 88 ? -2.004 -22.469 1.628 1 88.81 88 LYS A O 1
ATOM 705 N N . LYS A 1 89 ? -0.653 -21 0.51 1 84.94 89 LYS A N 1
ATOM 706 C CA . LYS A 1 89 ? -0.127 -20.344 1.699 1 84.94 89 LYS A CA 1
ATOM 707 C C . LYS A 1 89 ? -0.268 -18.828 1.59 1 84.94 89 LYS A C 1
ATOM 709 O O . LYS A 1 89 ? -0.177 -18.266 0.495 1 84.94 89 LYS A O 1
ATOM 714 N N . GLU A 1 90 ? -0.562 -18.25 2.693 1 85.44 90 GLU A N 1
ATOM 715 C CA . GLU A 1 90 ? -0.75 -16.797 2.746 1 85.44 90 GLU A CA 1
ATOM 716 C C . GLU A 1 90 ? 0.287 -16.141 3.652 1 85.44 90 GLU A C 1
ATOM 718 O O . GLU A 1 90 ? 0.609 -16.672 4.719 1 85.44 90 GLU A O 1
ATOM 723 N N . VAL A 1 91 ? 0.818 -15.094 3.111 1 80.5 91 VAL A N 1
ATOM 724 C CA . VAL A 1 91 ? 1.691 -14.242 3.918 1 80.5 91 VAL A CA 1
ATOM 725 C C . VAL A 1 91 ? 1.152 -12.812 3.938 1 80.5 91 VAL A C 1
ATOM 727 O O . VAL A 1 91 ? 0.818 -12.258 2.891 1 80.5 91 VAL A O 1
ATOM 730 N N . ARG A 1 92 ? 1.011 -12.344 5.129 1 79 92 ARG A N 1
ATOM 731 C CA . ARG A 1 92 ? 0.532 -10.969 5.285 1 79 92 ARG A CA 1
ATOM 732 C C . ARG A 1 92 ? 1.667 -10.039 5.699 1 79 92 ARG A C 1
ATOM 734 O O . ARG A 1 92 ? 2.502 -10.398 6.531 1 79 92 ARG A O 1
ATOM 741 N N . GLY A 1 93 ? 1.555 -8.852 5.141 1 70.31 93 GLY A N 1
ATOM 742 C CA . GLY A 1 93 ? 2.578 -7.863 5.453 1 70.31 93 GLY A CA 1
ATOM 743 C C . GLY A 1 93 ? 3.879 -8.102 4.707 1 70.31 93 GLY A C 1
ATOM 744 O O . GLY A 1 93 ? 4.055 -9.141 4.07 1 70.31 93 GLY A O 1
ATOM 745 N N . VAL A 1 94 ? 4.633 -6.93 4.488 1 60.31 94 VAL A N 1
ATOM 746 C CA . VAL A 1 94 ? 5.922 -7.07 3.818 1 60.31 94 VAL A CA 1
ATOM 747 C C . VAL A 1 94 ? 7.016 -7.336 4.852 1 60.31 94 VAL A C 1
ATOM 749 O O . VAL A 1 94 ? 7.352 -6.457 5.648 1 60.31 94 VAL A O 1
ATOM 752 N N . ASP A 1 95 ? 7.117 -8.609 5.312 1 60.81 95 ASP A N 1
ATOM 753 C CA . ASP A 1 95 ? 8.398 -9.062 5.844 1 60.81 95 ASP A CA 1
ATOM 754 C C . ASP A 1 95 ? 9.242 -9.727 4.758 1 60.81 95 ASP A C 1
ATOM 756 O O . ASP A 1 95 ? 9.109 -10.922 4.504 1 60.81 95 ASP A O 1
ATOM 760 N N . ALA A 1 96 ? 10.023 -8.797 4.004 1 61.41 96 ALA A N 1
ATOM 761 C CA . ALA A 1 96 ? 10.789 -9.25 2.844 1 61.41 96 ALA A CA 1
ATOM 762 C C . ALA A 1 96 ? 11.57 -10.516 3.166 1 61.41 96 ALA A C 1
ATOM 764 O O . ALA A 1 96 ? 11.516 -11.492 2.416 1 61.41 96 ALA A O 1
ATOM 765 N N . PRO A 1 97 ? 12.125 -10.508 4.309 1 59.25 97 PRO A N 1
ATOM 766 C CA . PRO A 1 97 ? 12.898 -11.719 4.605 1 59.25 97 PRO A CA 1
ATOM 767 C C . PRO A 1 97 ? 12.031 -12.969 4.684 1 59.25 97 PRO A C 1
ATOM 769 O O . PRO A 1 97 ? 12.422 -14.023 4.176 1 59.25 97 PRO A O 1
ATOM 772 N N . THR A 1 98 ? 10.883 -12.828 5.238 1 62.62 98 THR A N 1
ATOM 773 C CA . THR A 1 98 ? 10.008 -13.984 5.363 1 62.62 98 THR A CA 1
ATOM 774 C C . THR A 1 98 ? 9.461 -14.398 4 1 62.62 98 THR A C 1
ATOM 776 O O . THR A 1 98 ? 9.391 -15.586 3.688 1 62.62 98 THR A O 1
ATOM 779 N N . ILE A 1 99 ? 9.18 -13.453 3.227 1 65.88 99 ILE A N 1
ATOM 780 C CA . ILE A 1 99 ? 8.633 -13.719 1.898 1 65.88 99 ILE A CA 1
ATOM 781 C C . ILE A 1 99 ? 9.688 -14.406 1.034 1 65.88 99 ILE A C 1
ATOM 783 O O . ILE A 1 99 ? 9.398 -15.398 0.362 1 65.88 99 ILE A O 1
ATOM 787 N N . VAL A 1 100 ? 10.867 -13.867 1.166 1 67.75 100 VAL A N 1
ATOM 788 C CA . VAL A 1 100 ? 11.961 -14.445 0.391 1 67.75 100 VAL A CA 1
ATOM 789 C C . VAL A 1 100 ? 12.195 -15.883 0.829 1 67.75 100 VAL A C 1
ATOM 791 O O . VAL A 1 100 ? 12.391 -16.766 -0.007 1 67.75 100 VAL A O 1
ATOM 794 N N . LYS A 1 101 ? 12.125 -16.094 2.086 1 68.69 101 LYS A N 1
ATOM 795 C CA . LYS A 1 101 ? 12.297 -17.453 2.619 1 68.69 101 LYS A CA 1
ATOM 796 C C . LYS A 1 101 ? 11.211 -18.391 2.096 1 68.69 101 LYS A C 1
ATOM 798 O O . LYS A 1 101 ? 11.5 -19.531 1.715 1 68.69 101 LYS A O 1
ATOM 803 N N . MET A 1 102 ? 10.055 -17.922 2.041 1 69.25 102 MET A N 1
ATOM 804 C CA . MET A 1 102 ? 8.945 -18.734 1.559 1 69.25 102 MET A CA 1
ATOM 805 C C . MET A 1 102 ? 9.125 -19.094 0.086 1 69.25 102 MET A C 1
ATOM 807 O O . MET A 1 102 ? 8.797 -20.203 -0.334 1 69.25 102 MET A O 1
ATOM 811 N N . ILE A 1 103 ? 9.609 -18.109 -0.607 1 71.12 103 ILE A N 1
ATOM 812 C CA . ILE A 1 103 ? 9.828 -18.344 -2.033 1 71.12 103 ILE A CA 1
ATOM 813 C C . ILE A 1 103 ? 10.906 -19.391 -2.23 1 71.12 103 ILE A C 1
ATOM 815 O O . ILE A 1 103 ? 10.727 -20.344 -3 1 71.12 103 ILE A O 1
ATOM 819 N N . TYR A 1 104 ? 11.906 -19.25 -1.504 1 71.69 104 TYR A N 1
ATOM 820 C CA . TYR A 1 104 ? 13.008 -20.188 -1.651 1 71.69 104 TYR A CA 1
ATOM 821 C C . TYR A 1 104 ? 12.602 -21.578 -1.17 1 71.69 104 TYR A C 1
ATOM 823 O O . TYR A 1 104 ? 12.977 -22.594 -1.777 1 71.69 104 TYR A O 1
ATOM 831 N N . ASP A 1 105 ? 11.836 -21.609 -0.177 1 69.25 105 ASP A N 1
ATOM 832 C CA . ASP A 1 105 ? 11.297 -22.891 0.3 1 69.25 105 ASP A CA 1
ATOM 833 C C . ASP A 1 105 ? 10.422 -23.547 -0.764 1 69.25 105 ASP A C 1
ATOM 835 O O . ASP A 1 105 ? 10.492 -24.75 -0.971 1 69.25 105 ASP A O 1
ATOM 839 N N . GLY A 1 106 ? 9.656 -22.703 -1.342 1 66.94 106 GLY A N 1
ATOM 840 C CA . GLY A 1 106 ? 8.797 -23.219 -2.393 1 66.94 106 GLY A CA 1
ATOM 841 C C . GLY A 1 106 ? 9.555 -23.703 -3.613 1 66.94 106 GLY A C 1
ATOM 842 O O . GLY A 1 106 ? 9.133 -24.641 -4.289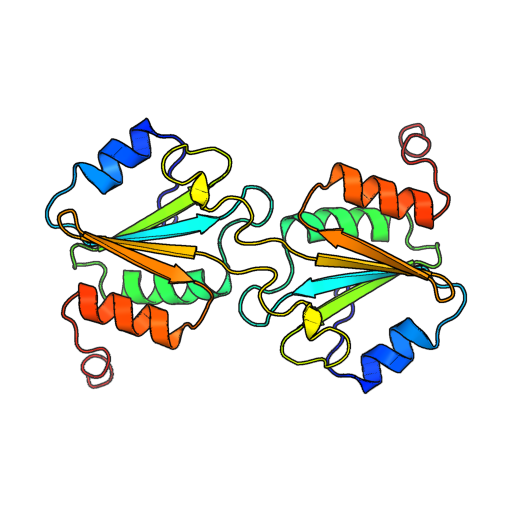 1 66.94 106 GLY A O 1
ATOM 843 N N . LEU A 1 107 ? 10.633 -22.969 -3.865 1 69.38 107 LEU A N 1
ATOM 844 C CA . LEU A 1 107 ? 11.445 -23.328 -5.02 1 69.38 107 LEU A CA 1
ATOM 845 C C . LEU A 1 107 ? 12.414 -24.453 -4.672 1 69.38 107 LEU A C 1
ATOM 847 O O . LEU A 1 107 ? 12.984 -25.094 -5.562 1 69.38 107 LEU A O 1
ATOM 851 N N . GLY A 1 108 ? 12.422 -24.781 -3.463 1 67.5 108 GLY A N 1
ATOM 852 C CA . GLY A 1 108 ? 13.391 -25.781 -3.045 1 67.5 108 GLY A CA 1
ATOM 853 C C . GLY A 1 108 ? 14.82 -25.312 -3.186 1 67.5 108 GLY A C 1
ATOM 854 O O . GLY A 1 108 ? 15.711 -26.109 -3.502 1 67.5 108 GLY A O 1
ATOM 855 N N . VAL A 1 109 ? 14.945 -24.016 -3.195 1 61.84 109 VAL A N 1
ATOM 856 C CA . VAL A 1 109 ? 16.297 -23.469 -3.322 1 61.84 109 VAL A CA 1
ATOM 857 C C . VAL A 1 109 ? 16.766 -22.938 -1.973 1 61.84 109 VAL A C 1
ATOM 859 O O . VAL A 1 109 ? 15.945 -22.562 -1.127 1 61.84 109 VAL A O 1
ATOM 862 N N . ASP A 1 110 ? 18 -23.312 -1.491 1 52.16 110 ASP A N 1
ATOM 863 C CA . ASP A 1 110 ? 18.594 -22.75 -0.289 1 52.16 110 ASP A CA 1
ATOM 864 C C . ASP A 1 110 ? 19.047 -21.297 -0.528 1 52.16 110 ASP A C 1
ATOM 866 O O . ASP A 1 110 ? 19.844 -21.031 -1.421 1 52.16 110 ASP A O 1
ATOM 870 N N . PRO A 1 111 ? 18.375 -20.312 -0.075 1 53.38 111 PRO A N 1
ATOM 871 C CA . PRO A 1 111 ? 18.781 -18.922 -0.302 1 53.38 111 PRO A CA 1
ATOM 872 C C . PRO A 1 111 ? 20.281 -18.703 -0.089 1 53.38 111 PRO A C 1
ATOM 874 O O . PRO A 1 111 ? 20.875 -17.797 -0.693 1 53.38 111 PRO A O 1
ATOM 877 N N . ASN A 1 112 ? 20.828 -19.188 0.912 1 49.69 112 ASN A N 1
ATOM 878 C CA . ASN A 1 112 ? 22.25 -19.094 1.229 1 49.69 112 ASN A CA 1
ATOM 879 C C . ASN A 1 112 ? 23.109 -19.766 0.16 1 49.69 112 ASN A C 1
ATOM 881 O O . ASN A 1 112 ? 24.328 -19.578 0.134 1 49.69 112 ASN A O 1
ATOM 885 N N . ALA A 1 113 ? 22.812 -20.625 -0.544 1 42.59 113 ALA A N 1
ATOM 886 C CA . ALA A 1 113 ? 23.688 -21.203 -1.563 1 42.59 113 ALA A CA 1
ATOM 887 C C . ALA A 1 113 ? 23.938 -20.203 -2.691 1 42.59 113 ALA A C 1
ATOM 889 O O . ALA A 1 113 ? 24.969 -20.266 -3.355 1 42.59 113 ALA A O 1
ATOM 890 N N . ALA A 1 114 ? 23.141 -19.562 -3.295 1 38.41 114 ALA A N 1
ATOM 891 C CA . ALA A 1 114 ? 23.469 -18.578 -4.32 1 38.41 114 ALA A CA 1
ATOM 892 C C . ALA A 1 114 ? 24.438 -17.531 -3.793 1 38.41 114 ALA A C 1
ATOM 894 O O . ALA A 1 114 ? 25.109 -16.844 -4.57 1 38.41 114 ALA A O 1
ATOM 895 N N . ALA A 1 115 ? 24.344 -17.094 -2.594 1 38.56 115 ALA A N 1
ATOM 896 C CA . ALA A 1 115 ? 25.438 -16.203 -2.211 1 38.56 115 ALA A CA 1
ATOM 897 C C . ALA A 1 115 ? 26.781 -16.922 -2.338 1 38.56 115 ALA A C 1
ATOM 899 O O . ALA A 1 115 ? 27.844 -16.297 -2.191 1 38.56 115 ALA A O 1
ATOM 900 N N . ALA A 1 116 ? 26.734 -18 -2.277 1 33.62 116 ALA A N 1
ATOM 901 C CA . ALA A 1 116 ? 28.047 -18.625 -2.252 1 33.62 116 ALA A CA 1
ATOM 902 C C . ALA A 1 116 ? 28.609 -18.766 -3.662 1 33.62 116 ALA A C 1
ATOM 904 O O . ALA A 1 116 ? 29.766 -19.172 -3.838 1 33.62 116 ALA A O 1
ATOM 905 N N . GLU A 1 117 ? 27.734 -18.703 -4.785 1 27.77 117 GLU A N 1
ATOM 906 C CA . GLU A 1 117 ? 28.641 -18.594 -5.918 1 27.77 117 GLU A CA 1
ATOM 907 C C . GLU A 1 117 ? 28.828 -17.125 -6.336 1 27.77 117 GLU A C 1
ATOM 909 O O . GLU A 1 117 ? 27.891 -16.344 -6.266 1 27.77 117 GLU A 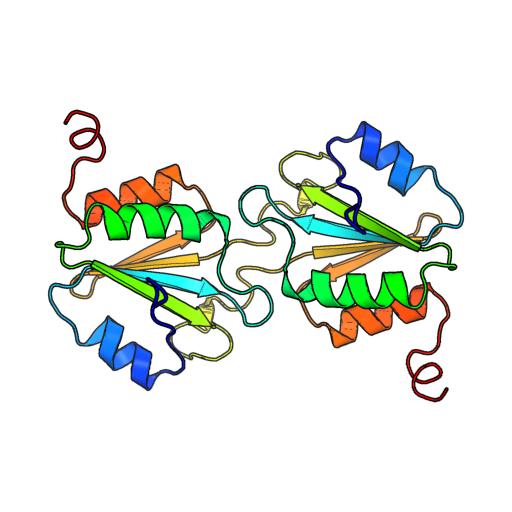O 1
ATOM 914 N N . MET B 1 1 ? 8.945 -5.691 -20.547 1 53.31 1 MET B N 1
ATOM 915 C CA . MET B 1 1 ? 7.773 -6.484 -20.188 1 53.31 1 MET B CA 1
ATOM 916 C C . MET B 1 1 ? 7.707 -6.711 -18.672 1 53.31 1 MET B C 1
ATOM 918 O O . MET B 1 1 ? 8.742 -6.793 -18.016 1 53.31 1 MET B O 1
ATOM 922 N N . SER B 1 2 ? 6.559 -6.609 -17.891 1 75.69 2 SER B N 1
ATOM 923 C CA . SER B 1 2 ? 6.473 -6.719 -16.438 1 75.69 2 SER B CA 1
ATOM 924 C C . SER B 1 2 ? 6.723 -8.156 -15.977 1 75.69 2 SER B C 1
ATOM 926 O O . SER B 1 2 ? 6.344 -9.102 -16.656 1 75.69 2 SER B O 1
ATOM 928 N N . PHE B 1 3 ? 7.613 -8.352 -15.133 1 86.56 3 PHE B N 1
ATOM 929 C CA . PHE B 1 3 ? 7.918 -9.68 -14.609 1 86.56 3 PHE B CA 1
ATOM 930 C C . PHE B 1 3 ? 6.691 -10.289 -13.945 1 86.56 3 PHE B C 1
ATOM 932 O O . PHE B 1 3 ? 6.641 -11.5 -13.719 1 86.56 3 PHE B O 1
ATOM 939 N N . GLN B 1 4 ? 5.645 -9.391 -13.742 1 91.94 4 GLN B N 1
ATOM 940 C CA . GLN B 1 4 ? 4.406 -9.891 -13.164 1 91.94 4 GLN B CA 1
ATOM 941 C C . GLN B 1 4 ? 3.262 -9.836 -14.172 1 91.94 4 GLN B C 1
ATOM 943 O O . GLN B 1 4 ? 3.162 -8.891 -14.953 1 91.94 4 GLN B O 1
ATOM 948 N N . THR B 1 5 ? 2.467 -10.891 -14.117 1 92.88 5 THR B N 1
ATOM 949 C CA . THR B 1 5 ? 1.252 -10.906 -14.922 1 92.88 5 THR B CA 1
ATOM 950 C C . THR B 1 5 ? 0.046 -10.477 -14.094 1 92.88 5 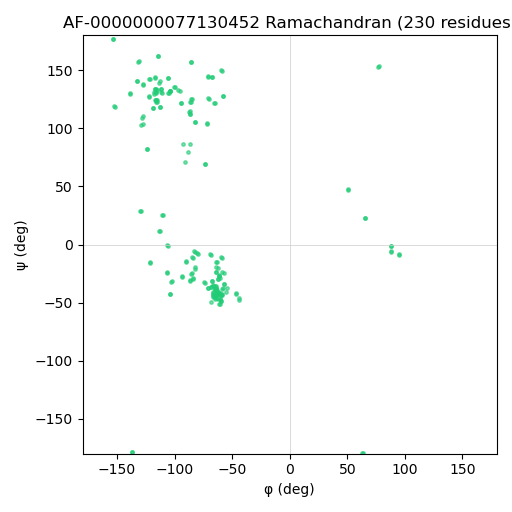THR B C 1
ATOM 952 O O . THR B 1 5 ? -0.152 -10.953 -12.977 1 92.88 5 THR B O 1
ATOM 955 N N . ALA B 1 6 ? -0.735 -9.602 -14.648 1 92.88 6 ALA B N 1
ATOM 956 C CA . ALA B 1 6 ? -1.922 -9.125 -13.945 1 92.88 6 ALA B CA 1
ATOM 957 C C . ALA B 1 6 ? -3.109 -10.055 -14.172 1 92.88 6 ALA B C 1
ATOM 959 O O . ALA B 1 6 ? -3.469 -10.336 -15.32 1 92.88 6 ALA B O 1
ATOM 960 N N . LEU B 1 7 ? -3.684 -10.508 -13.023 1 94.62 7 LEU B N 1
ATOM 961 C CA . LEU B 1 7 ? -4.949 -11.234 -13.086 1 94.62 7 LEU B CA 1
ATOM 962 C C . LEU B 1 7 ? -6.129 -10.266 -13.07 1 94.62 7 LEU B C 1
ATOM 964 O O . LEU B 1 7 ? -6.281 -9.484 -12.125 1 94.62 7 LEU B O 1
ATOM 968 N N . THR B 1 8 ? -6.922 -10.359 -14.078 1 88.19 8 THR B N 1
ATOM 969 C CA . THR B 1 8 ? -7.914 -9.305 -14.25 1 88.19 8 THR B CA 1
ATOM 970 C C . THR B 1 8 ? -9.305 -9.805 -13.883 1 88.19 8 THR B C 1
ATOM 972 O O . THR B 1 8 ? -10.219 -9.008 -13.656 1 88.19 8 THR B O 1
ATOM 975 N N . ASP B 1 9 ? -9.484 -11.031 -13.961 1 94.19 9 ASP B N 1
ATOM 976 C CA . ASP B 1 9 ? -10.805 -11.594 -13.695 1 94.19 9 ASP B CA 1
ATOM 977 C C . ASP B 1 9 ? -10.695 -13.031 -13.203 1 94.19 9 ASP B C 1
ATOM 979 O O . ASP B 1 9 ? -9.594 -13.578 -13.102 1 94.19 9 ASP B O 1
ATOM 983 N N . ASP B 1 10 ? -11.867 -13.617 -12.875 1 95.62 10 ASP B N 1
ATOM 984 C CA . ASP B 1 10 ? -11.891 -14.969 -12.32 1 95.62 10 ASP B CA 1
ATOM 985 C C . ASP B 1 10 ? -11.445 -15.992 -13.352 1 95.62 10 ASP B C 1
ATOM 987 O O . ASP B 1 10 ? -10.844 -17.016 -13.008 1 95.62 10 ASP B O 1
ATOM 991 N N . ALA B 1 11 ? -11.727 -15.695 -14.578 1 94.94 11 ALA B N 1
ATOM 992 C CA . ALA B 1 11 ? -11.312 -16.609 -15.641 1 94.94 11 ALA B CA 1
ATOM 993 C C . ALA B 1 11 ? -9.797 -16.734 -15.703 1 94.94 11 ALA B C 1
ATOM 995 O O . ALA B 1 11 ? -9.25 -17.828 -15.758 1 94.94 11 ALA B O 1
ATOM 996 N N . SER B 1 12 ? -9.133 -15.609 -15.664 1 94.25 12 SER B N 1
ATOM 997 C CA . SER B 1 12 ? -7.676 -15.602 -15.672 1 94.25 12 SER B CA 1
ATOM 998 C C . SER B 1 12 ? -7.113 -16.25 -14.414 1 94.25 12 SER B C 1
ATOM 1000 O O . SER B 1 12 ? -6.105 -16.953 -14.469 1 94.25 12 SER B O 1
ATOM 1002 N N . TRP B 1 13 ? -7.742 -16.062 -13.344 1 94.19 13 TRP B N 1
ATOM 1003 C CA . TRP B 1 13 ? -7.34 -16.688 -12.086 1 94.19 13 TRP B CA 1
ATOM 1004 C C . TRP B 1 13 ? -7.387 -18.203 -12.195 1 94.19 13 TRP B C 1
ATOM 1006 O O . TRP B 1 13 ? -6.41 -18.891 -11.867 1 94.19 13 TRP B O 1
ATOM 1016 N N . LYS B 1 14 ? -8.453 -18.688 -12.625 1 92.81 14 LYS B N 1
ATOM 1017 C CA . LYS B 1 14 ? -8.633 -20.141 -12.75 1 92.81 14 LYS B CA 1
ATOM 1018 C C . LYS B 1 14 ? -7.586 -20.734 -13.688 1 92.81 14 LYS B C 1
ATOM 1020 O O . LYS B 1 14 ? -6.938 -21.734 -13.352 1 92.81 14 LYS B O 1
ATOM 1025 N N . LEU B 1 15 ? -7.406 -20.172 -14.805 1 93 15 LEU B N 1
ATOM 1026 C CA . LEU B 1 15 ? -6.512 -20.672 -15.844 1 93 15 LEU B CA 1
ATOM 1027 C C . LEU B 1 15 ? -5.062 -20.641 -15.367 1 93 15 LEU B C 1
ATOM 1029 O O . LEU B 1 15 ? -4.344 -21.625 -15.469 1 93 15 LEU B O 1
ATOM 1033 N N . GLU B 1 16 ? -4.695 -19.516 -14.75 1 93.06 16 GLU B N 1
ATOM 1034 C CA . GLU B 1 16 ? -3.283 -19.281 -14.453 1 93.06 16 GLU B CA 1
ATOM 1035 C C . GLU B 1 16 ? -2.895 -19.906 -13.109 1 93.06 16 GLU B C 1
ATOM 1037 O O . GLU B 1 16 ? -1.755 -20.344 -12.93 1 93.06 16 GLU B O 1
ATOM 1042 N N . ILE B 1 17 ? -3.785 -19.969 -12.188 1 91.38 17 ILE B N 1
ATOM 1043 C CA . ILE B 1 17 ? -3.438 -20.375 -10.828 1 91.38 17 ILE B CA 1
ATOM 1044 C C . ILE B 1 17 ? -3.898 -21.797 -10.578 1 91.38 17 ILE B C 1
ATOM 1046 O O . ILE B 1 17 ? -3.137 -22.625 -10.07 1 91.38 17 ILE B O 1
ATOM 1050 N N . MET B 1 18 ? -5.047 -22.141 -10.992 1 89.19 18 MET B N 1
ATOM 1051 C CA . MET B 1 18 ? -5.645 -23.406 -10.586 1 89.19 18 MET B CA 1
ATOM 1052 C C . MET B 1 18 ? -5.336 -24.5 -11.602 1 89.19 18 MET B C 1
ATOM 1054 O O . MET B 1 18 ? -5.289 -25.688 -11.258 1 89.19 18 MET B O 1
ATOM 1058 N N . GLU B 1 19 ? -5.117 -24.188 -12.797 1 90.31 19 GLU B N 1
ATOM 1059 C CA . GLU B 1 19 ? -4.988 -25.188 -13.852 1 90.31 19 GLU B CA 1
ATOM 1060 C C . GLU B 1 19 ? -3.555 -25.266 -14.367 1 90.31 19 GLU B C 1
ATOM 1062 O O . GLU B 1 19 ? -3.33 -25.469 -15.562 1 90.31 19 GLU B O 1
ATOM 1067 N N . THR B 1 20 ? -2.594 -24.922 -13.648 1 87.62 20 THR B N 1
ATOM 1068 C CA . THR B 1 20 ? -1.191 -24.969 -14.055 1 87.62 20 THR B CA 1
ATOM 1069 C C . THR B 1 20 ? -0.376 -25.797 -13.07 1 87.62 20 THR B C 1
ATOM 1071 O O . THR B 1 20 ? 0.358 -25.266 -12.242 1 87.62 20 THR B O 1
ATOM 1074 N N . PRO B 1 21 ? -0.422 -27.078 -13.242 1 87 21 PRO B N 1
ATOM 1075 C CA . PRO B 1 21 ? 0.309 -27.969 -12.328 1 87 21 PRO B CA 1
ATOM 1076 C C . PRO B 1 21 ? 1.824 -27.828 -12.461 1 87 21 PRO B C 1
ATOM 1078 O O . PRO B 1 21 ? 2.33 -27.531 -13.547 1 87 21 PRO B O 1
ATOM 1081 N N . GLY B 1 22 ? 2.521 -27.938 -11.359 1 87.88 22 GLY B N 1
ATOM 1082 C CA . GLY B 1 22 ? 3.977 -27.938 -11.352 1 87.88 22 GLY B CA 1
ATOM 1083 C C . GLY B 1 22 ? 4.57 -26.547 -11.258 1 87.88 22 GLY B C 1
ATOM 1084 O O . GLY B 1 22 ? 5.789 -26.375 -11.242 1 87.88 22 GLY B O 1
ATOM 1085 N N . MET B 1 23 ? 3.674 -25.594 -11.234 1 88.38 23 MET B N 1
ATOM 1086 C CA . MET B 1 23 ? 4.129 -24.219 -11.203 1 88.38 23 MET B CA 1
ATOM 1087 C C . MET B 1 23 ? 3.977 -23.625 -9.805 1 88.38 23 MET B C 1
ATOM 1089 O O . MET B 1 23 ? 2.963 -23.844 -9.141 1 88.38 23 MET B O 1
ATOM 1093 N N . PHE B 1 24 ? 5.094 -22.984 -9.391 1 88.69 24 PHE B N 1
ATOM 1094 C CA . PHE B 1 24 ? 5.023 -22.188 -8.172 1 88.69 24 PHE B CA 1
ATOM 1095 C C . PHE B 1 24 ? 4.559 -20.766 -8.477 1 88.69 24 PHE B C 1
ATOM 1097 O O . PHE B 1 24 ? 5.246 -20.016 -9.164 1 88.69 24 PHE B O 1
ATOM 1104 N N . GLN B 1 25 ? 3.383 -20.484 -7.949 1 90.94 25 GLN B N 1
ATOM 1105 C CA . GLN B 1 25 ? 2.77 -19.219 -8.305 1 90.94 25 GLN B CA 1
ATOM 1106 C C . GLN B 1 25 ? 2.732 -18.266 -7.102 1 90.94 25 GLN B C 1
ATOM 1108 O O . GLN B 1 25 ? 2.35 -18.672 -6 1 90.94 25 GLN B O 1
ATOM 1113 N N . ILE B 1 26 ? 3.188 -17.078 -7.336 1 90.5 26 ILE B N 1
ATOM 1114 C CA . ILE B 1 26 ? 3.168 -16.031 -6.316 1 90.5 26 ILE B CA 1
ATOM 1115 C C . ILE B 1 26 ? 2.256 -14.898 -6.766 1 90.5 26 ILE B C 1
ATOM 1117 O O . ILE B 1 26 ? 2.453 -14.32 -7.84 1 90.5 26 ILE B O 1
ATOM 1121 N N . ILE B 1 27 ? 1.26 -14.609 -5.863 1 91.56 27 ILE B N 1
ATOM 1122 C CA . ILE B 1 27 ? 0.263 -13.602 -6.215 1 91.56 27 ILE B CA 1
ATOM 1123 C C . ILE B 1 27 ? 0.331 -12.445 -5.223 1 91.56 27 ILE B C 1
ATOM 1125 O O . ILE B 1 27 ? 0.168 -12.641 -4.016 1 91.56 27 ILE B O 1
ATOM 1129 N N . ASP B 1 28 ? 0.651 -11.336 -5.738 1 89.25 28 ASP B N 1
ATOM 1130 C CA . ASP B 1 28 ? 0.538 -10.094 -4.988 1 89.25 28 ASP B CA 1
ATOM 1131 C C . ASP B 1 28 ? -0.891 -9.555 -5.027 1 89.25 28 ASP B C 1
ATOM 1133 O O . ASP B 1 28 ? -1.333 -9.023 -6.047 1 89.25 28 ASP B O 1
ATOM 1137 N N . VAL B 1 29 ? -1.619 -9.703 -3.904 1 89.19 29 VAL B N 1
ATOM 1138 C CA . VAL B 1 29 ? -3.018 -9.297 -3.84 1 89.19 29 VAL B CA 1
ATOM 1139 C C . VAL B 1 29 ? -3.117 -7.879 -3.279 1 89.19 29 VAL B C 1
ATOM 1141 O O . VAL B 1 29 ? -2.652 -7.609 -2.17 1 89.19 29 VAL B O 1
ATOM 1144 N N . HIS B 1 30 ? -3.705 -7.102 -4.098 1 82.38 30 HIS B N 1
ATOM 1145 C CA . HIS B 1 30 ? -3.857 -5.695 -3.756 1 82.38 30 HIS B CA 1
ATOM 1146 C C . HIS B 1 30 ? -5.254 -5.188 -4.105 1 82.38 30 HIS B C 1
ATOM 1148 O O . HIS B 1 30 ? -6.121 -5.973 -4.488 1 82.38 30 HIS B O 1
ATOM 1154 N N . GLN B 1 31 ? -5.445 -3.867 -3.832 1 77.56 31 GLN B N 1
ATOM 1155 C CA . GLN B 1 31 ? -6.668 -3.205 -4.277 1 77.56 31 GLN B CA 1
ATOM 1156 C C . GLN B 1 31 ? -6.367 -2.141 -5.324 1 77.56 31 GLN B C 1
ATOM 1158 O O . GLN B 1 31 ? -5.238 -1.656 -5.422 1 77.56 31 GLN B O 1
ATOM 1163 N N . SER B 1 32 ? -7.363 -1.753 -6.031 1 74.88 32 SER B N 1
ATOM 1164 C CA . SER B 1 32 ? -7.203 -0.851 -7.168 1 74.88 32 SER B CA 1
ATOM 1165 C C . SER B 1 32 ? -6.535 0.454 -6.746 1 74.88 32 SER B C 1
ATOM 1167 O O . SER B 1 32 ? -5.699 0.995 -7.477 1 74.88 32 SER B O 1
ATOM 1169 N N . TRP B 1 33 ? -6.762 0.891 -5.648 1 68.88 33 TRP B N 1
ATOM 1170 C CA . TRP B 1 33 ? -6.25 2.193 -5.234 1 68.88 33 TRP B CA 1
ATOM 1171 C C . TRP B 1 33 ? -4.879 2.061 -4.586 1 68.88 33 TRP B C 1
ATOM 1173 O O . TRP B 1 33 ? -4.184 3.059 -4.371 1 68.88 33 TRP B O 1
ATOM 1183 N N . THR B 1 34 ? -4.445 1.075 -4.25 1 69.19 34 THR B N 1
ATOM 1184 C CA . THR B 1 34 ? -3.133 0.908 -3.639 1 69.19 34 THR B CA 1
ATOM 1185 C C . THR B 1 34 ? -2.133 0.351 -4.648 1 69.19 34 THR B C 1
ATOM 1187 O O . THR B 1 34 ? -0.982 0.789 -4.695 1 69.19 34 THR B O 1
ATOM 1190 N N . GLY B 1 35 ? -2.6 -0.396 -5.469 1 72.12 35 GLY B N 1
ATOM 1191 C CA . GLY B 1 35 ? -1.701 -1.078 -6.387 1 72.12 35 GLY B CA 1
ATOM 1192 C C . GLY B 1 35 ? -0.743 -2.025 -5.688 1 72.12 35 GLY B C 1
ATOM 1193 O O . GLY B 1 35 ? -0.843 -2.238 -4.477 1 72.12 35 GLY B O 1
ATOM 1194 N N . PRO B 1 36 ? 0.138 -2.67 -6.543 1 76.25 36 PRO B N 1
ATOM 1195 C CA . PRO B 1 36 ? 1.088 -3.629 -5.973 1 76.25 36 PRO B CA 1
ATOM 1196 C C . PRO B 1 36 ? 2.188 -2.957 -5.156 1 76.25 36 PRO B C 1
ATOM 1198 O O . PRO B 1 36 ? 2.604 -1.841 -5.473 1 76.25 36 PRO B O 1
ATOM 1201 N N . CYS B 1 37 ? 2.553 -3.654 -4.121 1 71.38 37 CYS B N 1
ATOM 1202 C CA . CYS B 1 37 ? 3.537 -3.127 -3.184 1 71.38 37 CYS B CA 1
ATOM 1203 C C . CYS B 1 37 ? 4.902 -2.986 -3.848 1 71.38 37 CYS B C 1
ATOM 1205 O O . CYS B 1 37 ? 5.461 -3.969 -4.336 1 71.38 37 CYS B O 1
ATOM 1207 N N . LYS B 1 38 ? 5.371 -1.812 -3.824 1 68.62 38 LYS B N 1
ATOM 1208 C CA . LYS B 1 38 ? 6.629 -1.53 -4.504 1 68.62 38 LYS B CA 1
ATOM 1209 C C . LYS B 1 38 ? 7.793 -2.248 -3.826 1 68.62 38 LYS B C 1
ATOM 1211 O O . LYS B 1 38 ? 8.68 -2.783 -4.5 1 68.62 38 LYS B O 1
ATOM 1216 N N . ALA B 1 39 ? 7.77 -2.236 -2.586 1 68.44 39 ALA B N 1
ATOM 1217 C CA . ALA B 1 39 ? 8.875 -2.816 -1.83 1 68.44 39 ALA B CA 1
ATOM 1218 C C . ALA B 1 39 ? 9.078 -4.285 -2.188 1 68.44 39 ALA B C 1
ATOM 1220 O O . ALA B 1 39 ? 10.211 -4.75 -2.342 1 68.44 39 ALA B O 1
ATOM 1221 N N . ILE B 1 40 ? 8.117 -4.914 -2.387 1 75.69 40 ILE B N 1
ATOM 1222 C CA . ILE B 1 40 ? 8.211 -6.348 -2.635 1 75.69 40 ILE B CA 1
ATOM 1223 C C . ILE B 1 40 ? 8.477 -6.598 -4.121 1 75.69 40 ILE B C 1
ATOM 1225 O O . ILE B 1 40 ? 9.023 -7.637 -4.492 1 75.69 40 ILE B O 1
ATOM 1229 N N . GLN B 1 41 ? 8.055 -5.652 -4.859 1 78.5 41 GLN B N 1
ATOM 1230 C CA . GLN B 1 41 ? 8.273 -5.809 -6.297 1 78.5 41 GLN B CA 1
ATOM 1231 C C . GLN B 1 41 ? 9.766 -5.906 -6.621 1 78.5 41 GLN B C 1
ATOM 1233 O O . GLN B 1 41 ? 10.164 -6.684 -7.488 1 78.5 41 GLN B O 1
ATOM 1238 N N . SER B 1 42 ? 10.508 -5.102 -5.988 1 77.5 42 SER B N 1
ATOM 1239 C CA . SER B 1 42 ? 11.945 -5.152 -6.203 1 77.5 42 SER B CA 1
ATOM 1240 C C . SER B 1 42 ? 12.508 -6.527 -5.852 1 77.5 42 SER B C 1
ATOM 1242 O O . SER B 1 42 ? 13.352 -7.062 -6.574 1 77.5 42 SER B O 1
ATOM 1244 N N . THR B 1 43 ? 12.102 -7.09 -4.797 1 78.06 43 THR B N 1
ATOM 1245 C CA . THR B 1 43 ? 12.531 -8.414 -4.359 1 78.06 43 THR B CA 1
ATOM 1246 C C . THR B 1 43 ? 12.094 -9.484 -5.355 1 78.06 43 THR B C 1
ATOM 1248 O O . THR B 1 43 ? 12.891 -10.344 -5.738 1 78.06 43 THR B O 1
ATOM 1251 N N . PHE B 1 44 ? 10.922 -9.398 -5.805 1 83.56 44 PHE B N 1
ATOM 1252 C CA . PHE B 1 44 ? 10.383 -10.359 -6.766 1 83.56 44 PHE B CA 1
ATOM 1253 C C . PHE B 1 44 ? 11.148 -10.281 -8.086 1 83.56 44 PHE B C 1
ATOM 1255 O O . PHE B 1 44 ? 11.422 -11.305 -8.711 1 83.56 44 PHE B O 1
ATOM 1262 N N . LYS B 1 45 ? 11.469 -9.086 -8.406 1 84.81 45 LYS B N 1
ATOM 1263 C CA . LYS B 1 45 ? 12.227 -8.891 -9.641 1 84.81 45 LYS B CA 1
ATOM 1264 C C . LYS B 1 45 ? 13.594 -9.562 -9.562 1 84.81 45 LYS B C 1
ATOM 1266 O O . LYS B 1 45 ? 14.023 -10.227 -10.508 1 84.81 45 LYS B O 1
ATOM 1271 N N . LYS B 1 46 ? 14.188 -9.398 -8.508 1 80.56 46 LYS B N 1
ATOM 1272 C CA . LYS B 1 46 ? 15.492 -10.031 -8.289 1 80.56 46 LYS B CA 1
ATOM 1273 C C . LYS B 1 46 ? 15.383 -11.547 -8.367 1 80.56 46 LYS B C 1
ATOM 1275 O O . LYS B 1 46 ? 16.188 -12.203 -9.031 1 80.56 46 LYS B O 1
ATOM 1280 N N . ILE B 1 47 ? 14.43 -12.086 -7.723 1 81.19 47 ILE B N 1
ATOM 1281 C CA . ILE B 1 47 ? 14.219 -13.523 -7.707 1 81.19 47 ILE B CA 1
ATOM 1282 C C . ILE B 1 47 ? 13.914 -14.016 -9.125 1 81.19 47 ILE B C 1
ATOM 1284 O O . ILE B 1 47 ? 14.422 -15.055 -9.547 1 81.19 47 ILE B O 1
ATOM 1288 N N . PHE B 1 48 ? 13.133 -13.328 -9.812 1 82.56 48 PHE B N 1
ATOM 1289 C CA . PHE B 1 48 ? 12.766 -13.664 -11.18 1 82.56 48 PHE B CA 1
ATOM 1290 C C . PHE B 1 48 ? 14 -13.734 -12.07 1 82.56 48 PHE B C 1
ATOM 1292 O O . PHE B 1 48 ? 14.133 -14.656 -12.883 1 82.56 48 PHE B O 1
ATOM 1299 N N . PHE B 1 49 ? 14.82 -12.812 -11.891 1 84.75 49 PHE B N 1
ATOM 1300 C CA . PHE B 1 49 ? 16.016 -12.75 -12.734 1 84.75 49 PHE B CA 1
ATOM 1301 C C . PHE B 1 49 ? 17.016 -13.828 -12.336 1 84.75 49 PHE B C 1
ATOM 1303 O O . PHE B 1 49 ? 17.672 -14.414 -13.188 1 84.75 49 PHE B O 1
ATOM 1310 N N . GLU B 1 50 ? 17.078 -14.172 -11.07 1 81.19 50 GLU B N 1
ATOM 1311 C CA . GLU B 1 50 ? 18.047 -15.133 -10.562 1 81.19 50 GLU B CA 1
ATOM 1312 C C . GLU B 1 50 ? 17.562 -16.562 -10.742 1 81.19 50 GLU B C 1
ATOM 1314 O O . GLU B 1 50 ? 18.359 -17.484 -10.922 1 81.19 50 GLU B O 1
ATOM 1319 N N . HIS B 1 51 ? 16.219 -16.703 -10.734 1 80 51 HIS B N 1
ATOM 1320 C CA . HIS B 1 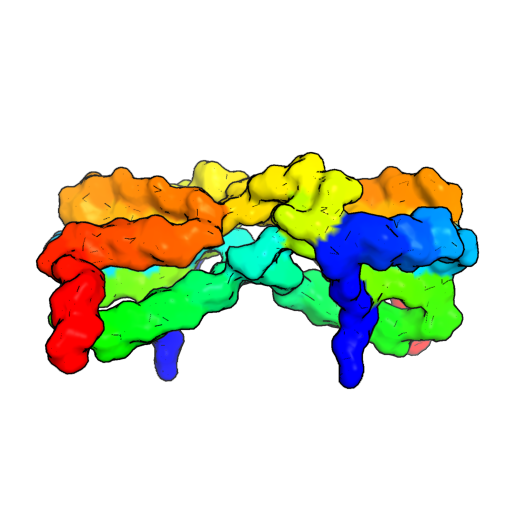51 ? 15.656 -18.062 -10.758 1 80 51 HIS B CA 1
ATOM 1321 C C . HIS B 1 51 ? 14.594 -18.188 -11.844 1 80 51 HIS B C 1
ATOM 1323 O O . HIS B 1 51 ? 13.633 -18.953 -11.688 1 80 51 HIS B O 1
ATOM 1329 N N . GLY B 1 52 ? 14.766 -17.422 -12.852 1 75.25 52 GLY B N 1
ATOM 1330 C CA . GLY B 1 52 ? 13.789 -17.391 -13.938 1 75.25 52 GLY B CA 1
ATOM 1331 C C . GLY B 1 52 ? 13.672 -18.703 -14.672 1 75.25 52 GLY B C 1
ATOM 1332 O O . GLY B 1 52 ? 12.672 -18.953 -15.344 1 75.25 52 GLY B O 1
ATOM 1333 N N . ASP B 1 53 ? 14.57 -19.547 -14.5 1 83.44 53 ASP B N 1
ATOM 1334 C CA . ASP B 1 53 ? 14.57 -20.859 -15.148 1 83.44 53 ASP B CA 1
ATOM 1335 C C . ASP B 1 53 ? 13.75 -21.859 -14.344 1 83.44 53 ASP B C 1
ATOM 1337 O O . ASP B 1 53 ? 13.43 -22.953 -14.844 1 83.44 53 ASP B O 1
ATOM 1341 N N . LYS B 1 54 ? 13.391 -21.5 -13.195 1 81.81 54 LYS B N 1
ATOM 1342 C CA . LYS B 1 54 ? 12.578 -22.359 -12.344 1 81.81 54 LYS B CA 1
ATOM 1343 C C . LYS B 1 54 ? 11.094 -22.188 -12.633 1 81.81 54 LYS B C 1
ATOM 1345 O O . LYS B 1 54 ? 10.695 -21.203 -13.266 1 81.81 54 LYS B O 1
ATOM 1350 N N . PRO B 1 55 ? 10.328 -23.188 -12.305 1 88.44 55 PRO B N 1
ATOM 1351 C CA . PRO B 1 55 ? 8.891 -23.094 -12.531 1 88.44 55 PRO B CA 1
ATOM 1352 C C . PRO B 1 55 ? 8.188 -22.172 -11.547 1 88.44 55 PRO B C 1
ATOM 1354 O O . PRO B 1 55 ? 7.508 -22.641 -10.625 1 88.44 55 PRO B O 1
ATOM 1357 N N . ILE B 1 56 ? 8.508 -20.906 -11.742 1 88.12 56 ILE B N 1
ATOM 1358 C CA . ILE B 1 56 ? 7.941 -19.891 -10.867 1 88.12 56 ILE B CA 1
ATOM 1359 C C . ILE B 1 56 ? 7.281 -18.797 -11.711 1 88.12 56 ILE B C 1
ATOM 1361 O O . ILE B 1 56 ? 7.809 -18.406 -12.758 1 88.12 56 ILE B O 1
ATOM 1365 N N . LYS B 1 57 ? 6.086 -18.344 -11.273 1 90.88 57 LYS B N 1
ATOM 1366 C CA . LYS B 1 57 ? 5.367 -17.266 -11.922 1 90.88 57 LYS B CA 1
ATOM 1367 C C . LYS B 1 57 ? 4.871 -16.234 -10.906 1 90.88 57 LYS B C 1
ATOM 1369 O O . LYS B 1 57 ? 4.434 -16.609 -9.812 1 90.88 57 LYS B O 1
ATOM 1374 N N . PHE B 1 58 ? 4.984 -15.047 -11.336 1 91.75 58 PHE B N 1
ATOM 1375 C CA . PHE B 1 58 ? 4.562 -13.938 -10.484 1 91.75 58 PHE B CA 1
ATOM 1376 C C . PHE B 1 58 ? 3.328 -13.258 -11.07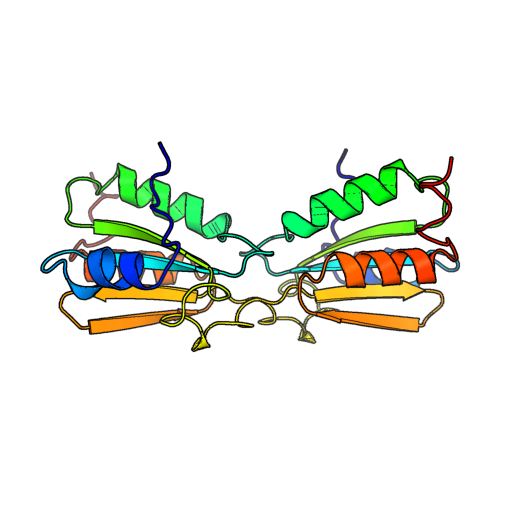 1 91.75 58 PHE B C 1
ATOM 1378 O O . PHE B 1 58 ? 3.27 -12.984 -12.266 1 91.75 58 PHE B O 1
ATOM 1385 N N . PHE B 1 59 ? 2.348 -13.016 -10.125 1 93.19 59 PHE B N 1
ATOM 1386 C CA . PHE B 1 59 ? 1.096 -12.398 -10.555 1 93.19 59 PHE B CA 1
ATOM 1387 C C . PHE B 1 59 ? 0.735 -11.227 -9.641 1 93.19 59 PHE B C 1
ATOM 1389 O O . PHE B 1 59 ? 1.253 -11.117 -8.531 1 93.19 59 PHE B O 1
ATOM 1396 N N . THR B 1 60 ? -0.074 -10.328 -10.148 1 92.38 60 THR B N 1
ATOM 1397 C CA . THR B 1 60 ? -0.807 -9.344 -9.359 1 92.38 60 THR B CA 1
ATOM 1398 C C . THR B 1 60 ? -2.312 -9.547 -9.5 1 92.38 60 THR B C 1
ATOM 1400 O O . THR B 1 60 ? -2.791 -9.969 -10.555 1 92.38 60 THR B O 1
ATOM 1403 N N . ALA B 1 61 ? -3.023 -9.32 -8.414 1 92.44 61 ALA B N 1
ATOM 1404 C CA . ALA B 1 61 ? -4.477 -9.469 -8.43 1 92.44 61 ALA B CA 1
ATOM 1405 C C . ALA B 1 61 ? -5.148 -8.336 -7.656 1 92.44 61 ALA B C 1
ATOM 1407 O O . ALA B 1 61 ? -4.781 -8.047 -6.516 1 92.44 61 ALA B O 1
ATOM 1408 N N . ASP B 1 62 ? -6.105 -7.762 -8.344 1 88.69 62 ASP B N 1
ATOM 1409 C CA . ASP B 1 62 ? -6.945 -6.773 -7.68 1 88.69 62 ASP B CA 1
ATOM 1410 C C . ASP B 1 62 ? -8.117 -7.441 -6.961 1 88.69 62 ASP B C 1
ATOM 1412 O O . ASP B 1 62 ? -9.055 -7.914 -7.602 1 88.69 62 ASP B O 1
ATOM 1416 N N . ALA B 1 63 ? -8.062 -7.371 -5.645 1 89.62 63 ALA B N 1
ATOM 1417 C CA . ALA B 1 63 ? -9.039 -8.07 -4.816 1 89.62 63 ALA B CA 1
ATOM 1418 C C . ALA B 1 63 ? -10.438 -7.523 -5.039 1 89.62 63 ALA B C 1
ATOM 1420 O O . ALA B 1 63 ? -11.43 -8.219 -4.801 1 89.62 63 ALA B O 1
ATOM 1421 N N . SER B 1 64 ? -10.539 -6.305 -5.488 1 86.75 64 SER B N 1
ATOM 1422 C CA . SER B 1 64 ? -11.844 -5.68 -5.684 1 86.75 64 SER B CA 1
ATOM 1423 C C . SER B 1 64 ? -12.484 -6.141 -6.984 1 86.75 64 SER B C 1
ATOM 1425 O O . SER B 1 64 ? -13.68 -5.918 -7.207 1 86.75 64 SER B O 1
ATOM 1427 N N . LYS B 1 65 ? -11.789 -6.852 -7.789 1 90.25 65 LYS B N 1
ATOM 1428 C CA . LYS B 1 65 ? -12.289 -7.191 -9.117 1 90.25 65 LYS B CA 1
ATOM 1429 C C . LYS B 1 65 ? -12.375 -8.703 -9.305 1 90.25 65 LYS B C 1
ATOM 1431 O O . LYS B 1 65 ? -12.914 -9.18 -10.312 1 90.25 65 LYS B O 1
ATOM 1436 N N . ILE B 1 66 ? -11.75 -9.43 -8.469 1 93.94 66 ILE B N 1
ATOM 1437 C CA . ILE B 1 66 ? -11.656 -10.883 -8.602 1 93.94 66 ILE B CA 1
ATOM 1438 C C . ILE B 1 66 ? -12.375 -11.555 -7.43 1 93.94 66 ILE B C 1
ATOM 1440 O O . ILE B 1 66 ? -11.984 -11.391 -6.273 1 93.94 66 ILE B O 1
ATOM 1444 N N . ASP B 1 67 ? -13.32 -12.367 -7.73 1 95.12 67 ASP B N 1
ATOM 1445 C CA . ASP B 1 67 ? -14.109 -13.039 -6.699 1 95.12 67 ASP B CA 1
ATOM 1446 C C . ASP B 1 67 ? -13.234 -13.977 -5.867 1 95.12 67 ASP B C 1
ATOM 1448 O O . ASP B 1 67 ? -13.406 -14.086 -4.652 1 95.12 67 ASP B O 1
ATOM 1452 N N . ALA B 1 68 ? -12.305 -14.641 -6.438 1 92.62 68 ALA B N 1
ATOM 1453 C CA . ALA B 1 68 ? -11.422 -15.594 -5.758 1 92.62 68 ALA B CA 1
ATOM 1454 C C . ALA B 1 68 ? -10.562 -14.891 -4.711 1 92.62 68 ALA B C 1
ATOM 1456 O O . ALA B 1 68 ? -10.039 -15.531 -3.799 1 92.62 68 ALA B O 1
ATOM 1457 N N . ALA B 1 69 ? -10.422 -13.57 -4.812 1 92.62 69 ALA B N 1
ATOM 1458 C CA . ALA B 1 69 ? -9.578 -12.805 -3.9 1 92.62 69 ALA B CA 1
ATOM 1459 C C . ALA B 1 69 ? -10.422 -11.867 -3.037 1 92.62 69 ALA B C 1
ATOM 1461 O O . ALA B 1 69 ? -9.883 -10.992 -2.359 1 92.62 69 ALA B O 1
ATOM 1462 N N . LYS B 1 70 ? -11.75 -12.008 -3.014 1 92 70 LYS B N 1
ATOM 1463 C CA . LYS B 1 70 ? -12.672 -11.07 -2.379 1 92 70 LYS B CA 1
ATOM 1464 C C . LYS B 1 70 ? -12.422 -10.984 -0.876 1 92 70 LYS B C 1
ATOM 1466 O O . LYS B 1 70 ? -12.633 -9.938 -0.266 1 92 70 LYS B O 1
ATOM 1471 N N . ASP B 1 71 ? -11.945 -12.086 -0.304 1 91 71 ASP B N 1
ATOM 1472 C CA . ASP B 1 71 ? -11.719 -12.148 1.137 1 91 71 ASP B CA 1
ATOM 1473 C C . ASP B 1 71 ? -10.562 -11.242 1.549 1 91 71 ASP B C 1
ATOM 1475 O O . ASP B 1 71 ? -10.383 -10.953 2.734 1 91 71 ASP B O 1
ATOM 1479 N N . TYR B 1 72 ? -9.867 -10.711 0.607 1 89 72 TYR B N 1
ATOM 1480 C CA . TYR B 1 72 ? -8.695 -9.898 0.916 1 89 72 TYR B CA 1
ATOM 1481 C C . TYR B 1 72 ? -8.984 -8.422 0.692 1 89 72 TYR B C 1
ATOM 1483 O O . TYR B 1 72 ? -8.102 -7.574 0.862 1 89 72 TYR B O 1
ATOM 1491 N N . VAL B 1 73 ? -10.164 -8.195 0.275 1 83.5 73 VAL B N 1
ATOM 1492 C CA . VAL B 1 73 ? -10.586 -6.801 0.223 1 83.5 73 VAL B CA 1
ATOM 1493 C C . VAL B 1 73 ? -10.484 -6.176 1.613 1 83.5 73 VAL B C 1
ATOM 1495 O O . VAL B 1 73 ? -10.898 -6.785 2.604 1 83.5 73 VAL B O 1
ATOM 1498 N N . GLY B 1 74 ? -9.734 -4.949 1.638 1 77.81 74 GLY B N 1
ATOM 1499 C CA . GLY B 1 74 ? -9.602 -4.277 2.92 1 77.81 74 GLY B CA 1
ATOM 1500 C C . GLY B 1 74 ? -8.32 -4.637 3.652 1 77.81 74 GLY B C 1
ATOM 1501 O O . GLY B 1 74 ? -8.031 -4.086 4.719 1 77.81 74 GLY B O 1
ATOM 1502 N N . SER B 1 75 ? -7.605 -5.652 3.105 1 78.56 75 SER B N 1
ATOM 1503 C CA . SER B 1 75 ? -6.359 -6.066 3.748 1 78.56 75 SER B CA 1
ATOM 1504 C C . SER B 1 75 ? -5.348 -4.93 3.777 1 78.56 75 SER B C 1
ATOM 1506 O O . SER B 1 75 ? -4.438 -4.922 4.609 1 78.56 75 SER B O 1
ATOM 1508 N N . CYS B 1 76 ? -5.438 -4.07 2.879 1 75 76 CYS B N 1
ATOM 1509 C CA . CYS B 1 76 ? -4.574 -2.895 2.844 1 75 76 CYS B CA 1
ATOM 1510 C C . CYS B 1 76 ? -5.398 -1.618 2.715 1 75 76 CYS B C 1
ATOM 1512 O O . CYS B 1 76 ? -5.984 -1.354 1.663 1 75 76 CYS B O 1
ATOM 1514 N N . GLU B 1 77 ? -5.402 -0.947 3.758 1 75.62 77 GLU B N 1
ATOM 1515 C CA . GLU B 1 77 ? -6.109 0.331 3.768 1 75.62 77 GLU B CA 1
ATOM 1516 C C . GLU B 1 77 ? -5.207 1.456 4.27 1 75.62 77 GLU B C 1
ATOM 1518 O O . GLU B 1 77 ? -4.922 1.545 5.465 1 75.62 77 GLU B O 1
ATOM 1523 N N . PRO B 1 78 ? -4.82 2.148 3.33 1 77.12 78 PRO B N 1
ATOM 1524 C CA . PRO B 1 78 ? -4.078 3.322 3.797 1 77.12 78 PRO B CA 1
ATOM 1525 C C . PRO B 1 78 ? -4.914 4.227 4.699 1 77.12 78 PRO B C 1
ATOM 1527 O O . PRO B 1 78 ? -6.141 4.262 4.578 1 77.12 78 PRO B O 1
ATOM 1530 N N . VAL B 1 79 ? -4.215 4.898 5.621 1 84.75 79 VAL B N 1
ATOM 1531 C CA . VAL B 1 79 ? -4.918 5.805 6.52 1 84.75 79 VAL B CA 1
ATOM 1532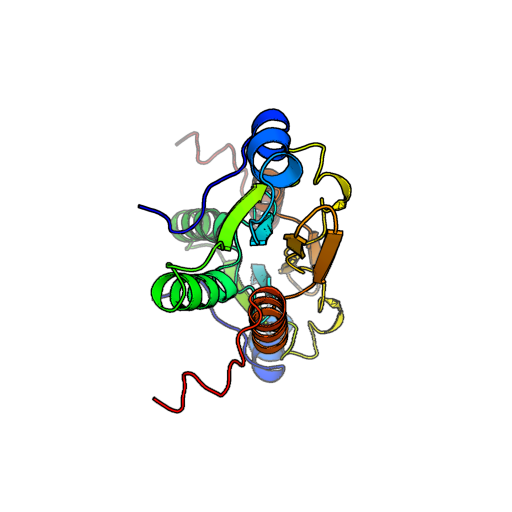 C C . VAL B 1 79 ? -4.453 7.238 6.281 1 84.75 79 VAL B C 1
ATOM 1534 O O . VAL B 1 79 ? -3.254 7.492 6.148 1 84.75 79 VAL B O 1
ATOM 1537 N N . PHE B 1 80 ? -5.418 8.047 6.141 1 86.94 80 PHE B N 1
ATOM 1538 C CA . PHE B 1 80 ? -5.148 9.477 6.008 1 86.94 80 PHE B CA 1
ATOM 1539 C C . PHE B 1 80 ? -5.723 10.25 7.188 1 86.94 80 PHE B C 1
ATOM 1541 O O . PHE B 1 80 ? -6.914 10.141 7.488 1 86.94 80 PHE B O 1
ATOM 1548 N N . LEU B 1 81 ? -4.801 10.969 7.805 1 90.19 81 LEU B N 1
ATOM 1549 C CA . LEU B 1 81 ? -5.211 11.789 8.938 1 90.19 81 LEU B CA 1
ATOM 1550 C C . LEU B 1 81 ? -5.293 13.258 8.539 1 90.19 81 LEU B C 1
ATOM 1552 O O . LEU B 1 81 ? -4.391 13.781 7.883 1 90.19 81 LEU B O 1
ATOM 1556 N N . PHE B 1 82 ? -6.395 13.852 8.922 1 87.56 82 PHE B N 1
ATOM 1557 C CA . PHE B 1 82 ? -6.633 15.281 8.703 1 87.56 82 PHE B CA 1
ATOM 1558 C C . PHE B 1 82 ? -6.664 16.031 10.031 1 87.56 82 PHE B C 1
ATOM 1560 O O . PHE B 1 82 ? -7.469 15.711 10.906 1 87.56 82 PHE B O 1
ATOM 1567 N N . TYR B 1 83 ? -5.719 16.938 10.125 1 88.19 83 TYR B N 1
ATOM 1568 C CA . TYR B 1 83 ? -5.625 17.734 11.344 1 88.19 83 TYR B CA 1
ATOM 1569 C C . TYR B 1 83 ? -5.887 19.203 11.055 1 88.19 83 TYR B C 1
ATOM 1571 O O . TYR B 1 83 ? -5.367 19.766 10.078 1 88.19 83 TYR B O 1
ATOM 1579 N N . LYS B 1 84 ? -6.734 19.781 11.93 1 83 84 LYS B N 1
ATOM 1580 C CA . LYS B 1 84 ? -6.953 21.234 11.906 1 83 84 LYS B CA 1
ATOM 1581 C C . LYS B 1 84 ? -7.348 21.75 13.289 1 83 84 LYS B C 1
ATOM 1583 O O . LYS B 1 84 ? -8.352 21.312 13.859 1 83 84 LYS B O 1
ATOM 1588 N N . ASP B 1 85 ? -6.496 22.656 13.82 1 83.06 85 ASP B N 1
ATOM 1589 C CA . ASP B 1 85 ? -6.797 23.359 15.062 1 83.06 85 ASP B CA 1
ATOM 1590 C C . ASP B 1 85 ? -7.203 22.391 16.156 1 83.06 85 ASP B C 1
ATOM 1592 O O . ASP B 1 85 ? -8.227 22.578 16.828 1 83.06 85 ASP B O 1
ATOM 1596 N N . GLY B 1 86 ? -6.453 21.297 16.359 1 79.25 86 GLY B N 1
ATOM 1597 C CA . GLY B 1 86 ? -6.652 20.375 17.469 1 79.25 86 GLY B CA 1
ATOM 1598 C C . GLY B 1 86 ? -7.66 19.281 17.156 1 79.25 86 GLY B C 1
ATOM 1599 O O . GLY B 1 86 ? -7.883 18.375 17.969 1 79.25 86 GLY B O 1
ATOM 1600 N N . LYS B 1 87 ? -8.305 19.344 16.016 1 85.06 87 LYS B N 1
ATOM 1601 C CA . LYS B 1 87 ? -9.266 18.328 15.602 1 85.06 87 LYS B CA 1
ATOM 1602 C C . LYS B 1 87 ? -8.641 17.359 14.609 1 85.06 87 LYS B C 1
ATOM 1604 O O . LYS B 1 87 ? -7.914 17.781 13.703 1 85.06 87 LYS B O 1
ATOM 1609 N N . LYS B 1 88 ? -8.94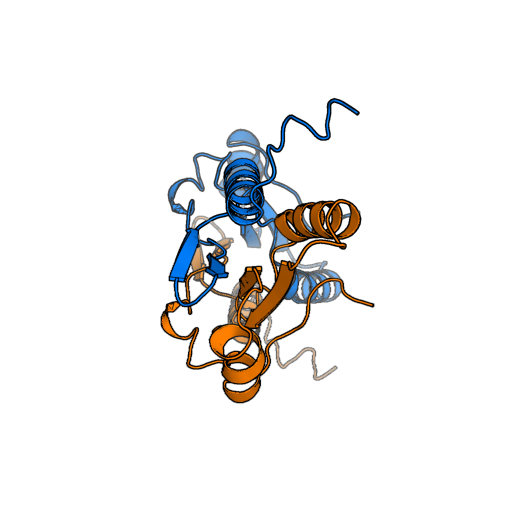5 16.062 14.883 1 88.88 88 LYS B N 1
ATOM 1610 C CA . LYS B 1 88 ? -8.43 14.992 14.031 1 88.88 88 LYS B CA 1
ATOM 1611 C C . LYS B 1 88 ? -9.562 14.219 13.359 1 88.88 88 LYS B C 1
ATOM 1613 O O . LYS B 1 88 ? -10.555 13.875 14.008 1 88.88 88 LYS B O 1
ATOM 1618 N N . LYS B 1 89 ? -9.453 14.062 12.023 1 84.75 89 LYS B N 1
ATOM 1619 C CA . LYS B 1 89 ? -10.328 13.172 11.273 1 84.75 89 LYS B CA 1
ATOM 1620 C C . LYS B 1 89 ? -9.523 12.102 10.539 1 84.75 89 LYS B C 1
ATOM 1622 O O . LYS B 1 89 ? -8.398 12.344 10.109 1 84.75 89 LYS B O 1
ATOM 1627 N N . GLU B 1 90 ? -10.094 10.945 10.516 1 85.06 90 GLU B N 1
ATOM 1628 C CA . GLU B 1 90 ? -9.438 9.812 9.867 1 85.06 90 GLU B CA 1
ATOM 1629 C C . GLU B 1 90 ? -10.25 9.305 8.68 1 85.06 90 GLU B C 1
ATOM 1631 O O . GLU B 1 90 ? -11.484 9.227 8.758 1 85.06 90 GLU B O 1
ATOM 1636 N N . VAL B 1 91 ? -9.516 9.102 7.633 1 80.19 91 VAL B N 1
ATOM 1637 C CA . VAL B 1 91 ? -10.109 8.445 6.477 1 80.19 91 VAL B CA 1
ATOM 1638 C C . VAL B 1 91 ? -9.32 7.184 6.133 1 80.19 91 VAL B C 1
ATOM 1640 O O . VAL B 1 91 ? -8.086 7.215 6.059 1 80.19 91 VAL B O 1
ATOM 1643 N N . ARG B 1 92 ? -10.055 6.129 6.035 1 78.62 92 ARG B N 1
ATOM 1644 C CA . ARG B 1 92 ? -9.43 4.863 5.676 1 78.62 92 ARG B CA 1
ATOM 1645 C C . ARG B 1 92 ? -9.75 4.484 4.23 1 78.62 92 ARG B C 1
ATOM 1647 O O . ARG B 1 92 ? -10.883 4.656 3.775 1 78.62 92 ARG B O 1
ATOM 1654 N N . GLY B 1 93 ? -8.758 3.904 3.617 1 70 93 GLY B N 1
ATOM 1655 C CA . GLY B 1 93 ? -8.938 3.479 2.238 1 70 93 GLY B CA 1
ATOM 1656 C C . GLY B 1 93 ? -8.844 4.621 1.244 1 70 93 GLY B C 1
ATOM 1657 O O . GLY B 1 93 ? -8.797 5.789 1.636 1 70 93 GLY B O 1
ATOM 1658 N N . VAL B 1 94 ? -8.445 4.277 -0.049 1 60.41 94 VAL B N 1
ATOM 1659 C CA . VAL B 1 94 ? -8.32 5.312 -1.069 1 60.41 94 VAL B CA 1
ATOM 1660 C C . VAL B 1 94 ? -9.641 5.453 -1.821 1 60.41 94 VAL B C 1
ATOM 1662 O O . VAL B 1 94 ? -9.992 4.602 -2.641 1 60.41 94 VAL B O 1
ATOM 1665 N N . ASP B 1 95 ? -10.648 6.004 -1.128 1 60.47 95 ASP B N 1
ATOM 1666 C CA . ASP B 1 95 ? -11.695 6.602 -1.941 1 60.47 95 ASP B CA 1
ATOM 1667 C C . ASP B 1 95 ? -11.359 8.047 -2.305 1 60.47 95 ASP B C 1
ATOM 1669 O O . ASP B 1 95 ? -11.641 8.969 -1.538 1 60.47 95 ASP B O 1
ATOM 1673 N N . ALA B 1 96 ? -10.562 8.18 -3.494 1 61.16 96 ALA B N 1
ATOM 1674 C CA . ALA B 1 96 ? -10.055 9.477 -3.914 1 61.16 96 ALA B CA 1
ATOM 1675 C C . ALA B 1 96 ? -11.148 10.539 -3.854 1 61.16 96 ALA B C 1
ATOM 1677 O O . ALA B 1 96 ? -10.938 11.625 -3.291 1 61.16 96 ALA B O 1
ATOM 1678 N N . PRO B 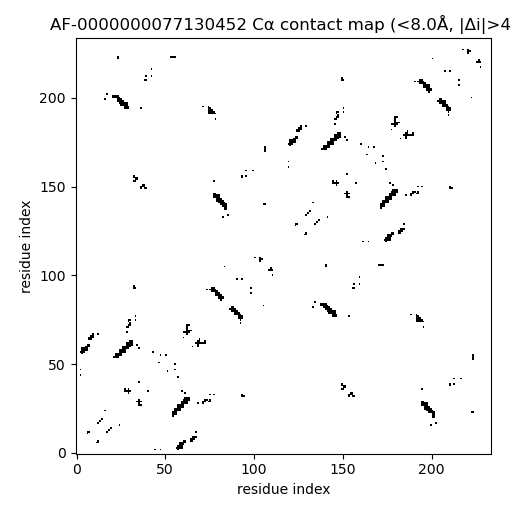1 97 ? -12.281 10.172 -4.289 1 59.81 97 PRO B N 1
ATOM 1679 C CA . PRO B 1 97 ? -13.328 11.195 -4.25 1 59.81 97 PRO B CA 1
ATOM 1680 C C . PRO B 1 97 ? -13.656 11.648 -2.83 1 59.81 97 PRO B C 1
ATOM 1682 O O . PRO B 1 97 ? -13.836 12.844 -2.584 1 59.81 97 PRO B O 1
ATOM 1685 N N . THR B 1 98 ? -13.664 10.719 -1.924 1 62.78 98 THR B N 1
ATOM 1686 C CA . THR B 1 98 ? -13.984 11.07 -0.545 1 62.78 98 THR B CA 1
ATOM 1687 C C . THR B 1 98 ? -12.852 11.875 0.084 1 62.78 98 THR B C 1
ATOM 1689 O O . THR B 1 98 ? -13.094 12.859 0.788 1 62.78 98 THR B O 1
ATOM 1692 N N . ILE B 1 99 ? -11.688 11.523 -0.242 1 65.88 99 ILE B N 1
ATOM 1693 C CA . ILE B 1 99 ? -10.516 12.203 0.3 1 65.88 99 ILE B CA 1
ATOM 1694 C C . ILE B 1 99 ? -10.461 13.641 -0.229 1 65.88 99 ILE B C 1
ATOM 1696 O O . ILE B 1 99 ? -10.25 14.578 0.535 1 65.88 99 ILE B O 1
ATOM 1700 N N . VAL B 1 100 ? -10.734 13.719 -1.497 1 68.19 100 VAL B N 1
ATOM 1701 C CA . VAL B 1 100 ? -10.719 15.039 -2.115 1 68.19 100 VAL B CA 1
ATOM 1702 C C . VAL B 1 100 ? -11.805 15.914 -1.489 1 68.19 100 VAL B C 1
ATOM 1704 O O . VAL B 1 100 ? -11.562 17.094 -1.188 1 68.19 100 VAL B O 1
ATOM 1707 N N . LYS B 1 101 ? -12.922 15.352 -1.256 1 69.19 101 LYS B N 1
ATOM 1708 C CA . LYS B 1 101 ? -14.016 16.078 -0.618 1 69.19 101 LYS B CA 1
ATOM 1709 C C . LYS B 1 101 ? -13.617 16.547 0.779 1 69.19 101 LYS B C 1
ATOM 1711 O O . LYS B 1 101 ? -13.898 17.688 1.158 1 69.19 101 LYS B O 1
ATOM 1716 N N . MET B 1 102 ? -12.969 15.727 1.479 1 69.44 102 MET B N 1
ATOM 1717 C CA . MET B 1 102 ? -12.547 16.078 2.834 1 69.44 102 MET B CA 1
ATOM 1718 C C . MET B 1 102 ? -11.539 17.219 2.812 1 69.44 102 MET B C 1
ATOM 1720 O O . MET B 1 102 ? -11.562 18.094 3.684 1 69.44 102 MET B O 1
ATOM 1724 N N . ILE B 1 103 ? -10.703 17.141 1.824 1 71.69 103 ILE B N 1
ATOM 1725 C CA . ILE B 1 103 ? -9.688 18.188 1.705 1 71.69 103 ILE B CA 1
ATOM 1726 C C . ILE B 1 103 ? -10.359 19.516 1.39 1 71.69 103 ILE B C 1
ATOM 1728 O O . ILE B 1 103 ? -10.07 20.531 2.035 1 71.69 103 ILE B O 1
ATOM 1732 N N . TYR B 1 104 ? -11.234 19.453 0.509 1 72.19 104 TYR B N 1
ATOM 1733 C CA . TYR B 1 104 ? -11.898 20.688 0.116 1 72.19 104 TYR B CA 1
ATOM 1734 C C . TYR B 1 104 ? -12.773 21.219 1.247 1 72.19 104 TYR B C 1
ATOM 1736 O O . TYR B 1 104 ? -12.836 22.422 1.473 1 72.19 104 TYR B O 1
ATOM 1744 N N . ASP B 1 105 ? -13.367 20.359 1.953 1 70 105 ASP B N 1
ATOM 1745 C CA . ASP B 1 105 ? -14.133 20.75 3.131 1 70 105 ASP B CA 1
ATOM 1746 C C . ASP B 1 105 ? -13.234 21.422 4.172 1 70 105 ASP B C 1
ATOM 1748 O O . ASP B 1 105 ? -13.617 22.422 4.773 1 70 105 ASP B O 1
ATOM 1752 N N . GLY B 1 106 ? -12.125 20.828 4.316 1 67.25 106 GLY B N 1
ATOM 1753 C CA . GLY B 1 106 ? -11.18 21.375 5.273 1 67.25 106 GLY B CA 1
ATOM 1754 C C . GLY B 1 106 ? -10.633 22.734 4.855 1 67.25 106 GLY B C 1
ATOM 1755 O O . GLY B 1 106 ? -10.336 23.578 5.699 1 67.25 106 GLY B O 1
ATOM 1756 N N . LEU B 1 107 ? -10.461 22.828 3.543 1 69.56 107 LEU B N 1
ATOM 1757 C CA . LEU B 1 107 ? -9.938 24.078 3.018 1 69.56 107 LEU B CA 1
ATOM 1758 C C . LEU B 1 107 ? -11.047 25.109 2.863 1 69.56 107 LEU B C 1
ATOM 1760 O O . LEU B 1 107 ? -10.781 26.312 2.705 1 69.56 107 LEU B O 1
ATOM 1764 N N . GLY B 1 108 ? -12.195 24.672 3.084 1 67.88 108 GLY B N 1
ATOM 1765 C CA . GLY B 1 108 ? -13.312 25.578 2.854 1 67.88 108 GLY B CA 1
ATOM 1766 C C . GLY B 1 108 ? -13.477 25.969 1.396 1 67.88 108 GLY B C 1
ATOM 1767 O O . GLY B 1 108 ? -13.867 27.094 1.086 1 67.88 108 GLY B O 1
ATOM 1768 N N . VAL B 1 109 ? -12.938 25.109 0.575 1 62.56 109 VAL B N 1
ATOM 1769 C CA . VAL B 1 109 ? -13.047 25.391 -0.854 1 62.56 109 VAL B CA 1
ATOM 1770 C C . VAL B 1 109 ? -14.086 24.453 -1.479 1 62.56 109 VAL B C 1
ATOM 1772 O O . VAL B 1 109 ? -14.344 23.359 -0.966 1 62.56 109 VAL B O 1
ATOM 1775 N N . ASP B 1 110 ? -15.055 25.016 -2.275 1 53.16 110 ASP B N 1
ATOM 1776 C CA . ASP B 1 110 ? -16 24.203 -3.035 1 53.16 110 ASP B CA 1
ATOM 1777 C C . ASP B 1 110 ? -15.312 23.516 -4.215 1 53.16 110 ASP B C 1
ATOM 1779 O O . ASP B 1 110 ? -14.727 24.188 -5.07 1 53.16 110 ASP B O 1
ATOM 1783 N N . PRO B 1 111 ? -15.023 22.234 -4.195 1 53.62 111 PRO B N 1
ATOM 1784 C CA . PRO B 1 111 ? -14.367 21.562 -5.316 1 53.62 111 PRO B CA 1
ATOM 1785 C C . PRO B 1 111 ? -14.953 21.969 -6.668 1 53.62 111 PRO B C 1
ATOM 1787 O O . PRO B 1 111 ? -14.258 21.922 -7.688 1 53.62 111 PRO B O 1
ATOM 1790 N N . ASN B 1 112 ? -16.203 21.969 -6.828 1 49.38 112 ASN B N 1
ATOM 1791 C CA . ASN B 1 112 ? -16.891 22.344 -8.055 1 49.38 112 ASN B CA 1
ATOM 1792 C C . ASN B 1 112 ? -16.594 23.781 -8.445 1 49.38 112 ASN B C 1
ATOM 1794 O O . ASN B 1 112 ? -16.875 24.188 -9.578 1 49.38 112 ASN B O 1
ATOM 1798 N N . ALA B 1 113 ? -16.328 24.719 -7.766 1 43.44 113 ALA B N 1
ATOM 1799 C CA . ALA B 1 113 ? -16.016 26.062 -8.242 1 43.44 113 ALA B CA 1
ATOM 1800 C C . ALA B 1 113 ? -14.719 26.078 -9.047 1 43.44 113 ALA B C 1
ATOM 1802 O O . ALA B 1 113 ? -14.508 26.969 -9.883 1 43.44 113 ALA B O 1
ATOM 1803 N N . ALA B 1 114 ? -13.672 25.578 -8.766 1 38.84 114 ALA B N 1
ATOM 1804 C CA . ALA B 1 114 ? -12.469 25.578 -9.602 1 38.84 114 ALA B CA 1
ATOM 1805 C C . ALA B 1 114 ? -12.758 24.984 -10.977 1 38.84 114 ALA B C 1
ATOM 1807 O O . ALA B 1 114 ? -12 25.188 -11.922 1 38.84 114 ALA B O 1
ATOM 1808 N N . ALA B 1 115 ? -13.523 23.922 -11.094 1 38.09 115 ALA B N 1
ATOM 1809 C CA . ALA B 1 115 ? -13.82 23.578 -12.484 1 38.09 115 ALA B CA 1
ATOM 1810 C C . ALA B 1 115 ? -14.477 24.75 -13.211 1 38.09 115 ALA B C 1
ATOM 1812 O O . ALA B 1 115 ? -14.648 24.719 -14.43 1 38.09 115 ALA B O 1
ATOM 1813 N N . ALA B 1 116 ? -15 25.469 -12.578 1 33.53 116 ALA B N 1
ATOM 1814 C CA . ALA B 1 116 ? -15.734 26.484 -13.344 1 33.53 116 ALA B CA 1
ATOM 1815 C C . ALA B 1 116 ? -14.82 27.609 -13.789 1 33.53 116 ALA B C 1
ATOM 1817 O O . ALA B 1 116 ? -15.227 28.469 -14.586 1 33.53 116 ALA B O 1
ATOM 1818 N N . GLU B 1 117 ? -13.602 27.859 -13.148 1 28.16 117 GLU B N 1
ATOM 1819 C CA . GLU B 1 117 ? -12.906 28.812 -14.016 1 28.16 117 GLU B CA 1
ATOM 1820 C C . GLU B 1 117 ? -11.953 28.094 -14.969 1 28.16 117 GLU B C 1
ATOM 1822 O O . GLU B 1 117 ? -11.344 27.094 -14.609 1 28.16 117 GLU B O 1
#

Organism: Micromonas pusilla (strain CCMP1545) (NCBI:txid564608)

Radius of gyration: 20.44 Å; Cα contacts (8 Å, |Δi|>4): 417; chains: 2; bounding box: 46×57×39 Å

InterPro domains:
  IPR013766 Thioredoxin domain [PF00085] (8-94)
  IPR036249 Thioredoxin-like superfamily [SSF52833] (7-103)
  IPR051766 Thioredoxin domain-containing protein [PTHR46135] (4-105)

Secondary structure (DSSP, 8-state):
--SEEEE-SHHHHIIIIIS-TT-EEEEEEE-TTT-S-HHHHHHHHHHHHHSTTSSEEEEEEETTT-GGGGGGTTSB--EEEEEETTEEEEEES--HHHHHHHHHHHHT--HHHHTT-/--SEEEE-SHHHHIIIIIS-TT-EEEEEEE-TTT-S-HHHHHHHHHHHHHSTTSSEEEEEEETTT-GGGGGGTTSB--EEEEEETTEEEEEES--HHHHHHHHHHHHT--HHHHTT-

Nearest PDB structures (foldseek):
  8glv-assembly1_Ly  TM=6.711E-01  e=7.300E-12  Chlamydomonas reinhardtii
  1xwa-assembly1_A  TM=5.663E-01  e=1.559E-05  Drosophila melanogaster
  5dbq-assembly2_B  TM=5.719E-01  e=6.523E-05  Anticarsia gemmatalis
  1xw9-assembly3_C  TM=5.686E-01  e=1.731E-04  Drosophila melanogaster
  3gix-assembly1_A  TM=6.490E-01  e=9.161E-03  Homo sapiens

Sequence (234 aa):
MSFQTALTDDASWKLEIMETPGMFQIIDVHQSWTGPCKAIQSTFKKIFFEHGDKPIKFFTADASKIDAAKDYVGSCEPVFLFYKDGKKKEVRGVDAPTIVKMIYDGLGVDPNAAAAEMSFQTALTDDASWKLEIMETPGMFQIIDVHQSWTGPCKAIQSTFKKIFFEHGDKPIKFFTADASKIDAAKDYVGSCEPVFLFYKDGKKKEVRGVDAPTIVKMIYDGLGVDPNAAAAE

Foldseek 3Di:
DQLAAEDQEQVSCCVPPVVDPPAAEAEQEDAPVPPGDPVVSVVVVVCCVVPVVHRYGYYYYHCVRYVVNVVCVPVDWDWDWDDDPHDIDIDIHPPVVVVVVVVCVVVVHDPVVVVVD/DQLAAEDQEQVSCCVPPVVDPQAAEAEQEDAPVPPGDPVVSVVVVVCCVVPVVHRYGYYYYHCVRYVVNVVCVPVDWDWDWDDDPHDIDIDIHPPVVVVVVVVCVVVVHDPVVVVVD

Solvent-accessible surface area (backbone atoms only — not comparable to full-atom values): 12961 Å² total; per-residue (Å²): 132,74,83,50,46,76,40,72,32,55,67,50,40,44,52,64,64,73,65,38,78,78,34,39,34,37,32,41,42,26,40,82,51,53,42,74,55,58,57,55,46,58,55,51,49,51,48,44,71,76,45,56,88,45,60,62,46,43,31,34,34,38,17,81,62,19,74,93,38,43,89,50,52,74,39,54,23,48,36,35,38,38,36,43,78,91,42,79,46,79,42,73,41,75,48,63,69,59,52,52,48,51,49,24,58,73,67,69,44,64,74,71,56,61,73,69,102,132,73,84,50,46,76,40,72,33,55,67,49,41,44,54,65,64,71,64,39,78,78,34,37,36,38,32,42,40,26,39,83,51,54,44,74,52,57,58,54,45,57,54,51,49,52,48,44,72,76,46,57,89,44,60,62,48,43,32,34,32,37,16,81,61,19,74,92,38,42,88,51,52,75,38,54,24,49,37,37,38,38,37,44,78,93,42,79,48,79,42,72,43,75,47,62,69,58,53,51,49,51,49,24,59,72,66,69,44,63,72,71,56,62,73,68,103